Protein AF-A0A2N5SKM8-F1 (afdb_monomer_lite)

pLDDT: mean 75.05, std 25.18, range [24.67, 97.75]

Foldseek 3Di:
DDDDDDDPPQFLQDDDDPPVVVVPDDDDDDDDDDDDDDDDDDDDDDDDDDDDDDDDDDPPPVVVVVVPPPDPVVVVVVVVPDPDPPQRVLLLVLLLLLLCLVQFNRALAAQDQADPVRHGGCRYSLNVSVVVLVPDDPVCCVVHFDPPPPNDPVSVVVVSVSSNVSSVVSVVVLLVLLCQLPDDDPPDDNDDWFAALVVSLVSSCQRNPDPPDPDPPVVSCVRCPLSSSLLSLQLSLLSLLCVLDPDPVDPDDSRNVVSNVSNVSSPDDSLLSNLQSVQSNVLRNVQTHHDRNVPGDSVSSHRDDPVSSVCSSPVDPPPDD

Organism: NCBI:txid200324

Sequence (321 aa):
MRHLPSNVNTNLFLQGNTTMQAEFQPEGGASKEEESDHFPSSQGIAGQRHPTPANDAMPMVTNLMERLNIDENSTSLVNPLFAVPPAQQFMQTLRQKAREIIVFEDVEAYTRTQTVRGLQIRHTPLVLMTAYLESQTPTFKSENLPAGWPTNQLASQSVLGLLRLLLKHERGSLRNLLLTNVKEFHRRPIDGPVPALADLTHIVDRAMSLGNSLRGVTAMKATYTATVKVRLAYIRLEVIHHHLNPNPANTLSQWEIIDRRLESLRRQSLNYKQAFSRLVVAANRTLFGNLEFANMQPGAIVPPSESQIQQEMFPVIKTAI

Secondary structure (DSSP, 8-state):
-PPPP------TT-SS-GGGGGGGPPPP---------------------PPPP-----STTHHHHHH----S-GGGSSTTS----HHHHHHHHHHHHHHHHHHTS--S-SS-SB-TTSPBPSS-HHHHHHHHHHTS-HHHHHHHS-TTTTTSHHHHHHHHHHHHHHHHHHHHHHHHHHTTTTS-BTTB---SSPPPHHHHHHHHHHHHSSTT----HHHHHHHS-HHHHHHHHHHHHHHHHHHH---TT----HHHHHHHHHHHHHTS-HHHHHHHHHHHHHHHHHHSSSS-GGGS-GGG--PPPHHHHHHHHS-------

Structure (mmCIF, N/CA/C/O backbone):
data_AF-A0A2N5SKM8-F1
#
_entry.id   AF-A0A2N5SKM8-F1
#
loop_
_atom_site.group_PDB
_atom_site.id
_atom_site.type_symbol
_atom_site.label_atom_id
_atom_site.label_alt_id
_atom_site.label_comp_id
_atom_site.label_asym_id
_atom_site.label_entity_id
_atom_site.label_seq_id
_atom_site.pdbx_PDB_ins_code
_atom_site.Cartn_x
_atom_site.Cartn_y
_atom_site.Cartn_z
_atom_site.occupancy
_atom_site.B_iso_or_equiv
_atom_site.auth_seq_id
_atom_site.auth_comp_id
_atom_site.auth_asym_id
_atom_site.auth_atom_id
_atom_site.pdbx_PDB_model_num
ATOM 1 N N . MET A 1 1 ? 27.196 -32.860 -3.650 1.00 35.09 1 MET A N 1
ATOM 2 C CA . MET A 1 1 ? 26.629 -31.643 -3.030 1.00 35.09 1 MET A CA 1
ATOM 3 C C . MET A 1 1 ? 25.150 -31.591 -3.378 1.00 35.09 1 MET A C 1
ATOM 5 O O . MET A 1 1 ? 24.823 -31.474 -4.548 1.00 35.09 1 MET A O 1
ATOM 9 N N . ARG A 1 2 ? 24.265 -31.835 -2.402 1.00 25.45 2 ARG A N 1
ATOM 10 C CA . ARG A 1 2 ? 22.809 -31.882 -2.619 1.00 25.45 2 ARG A CA 1
ATOM 11 C C . ARG A 1 2 ? 22.252 -30.458 -2.648 1.00 25.45 2 ARG A C 1
ATOM 13 O O . ARG A 1 2 ? 22.517 -29.684 -1.735 1.00 25.45 2 ARG A O 1
ATOM 20 N N . HIS A 1 3 ? 21.497 -30.147 -3.696 1.00 29.22 3 HIS A N 1
ATOM 21 C CA . HIS A 1 3 ? 20.721 -28.920 -3.828 1.00 29.22 3 HIS A CA 1
ATOM 22 C C . HIS A 1 3 ? 19.643 -28.845 -2.736 1.00 29.22 3 HIS A C 1
ATOM 24 O O . HIS A 1 3 ? 18.867 -29.783 -2.567 1.00 29.22 3 HIS A O 1
ATOM 30 N N . LEU A 1 4 ? 19.586 -27.721 -2.020 1.00 25.33 4 LEU A N 1
ATOM 31 C CA . LEU A 1 4 ? 18.438 -27.326 -1.204 1.00 25.33 4 LEU A CA 1
ATOM 32 C C . LEU A 1 4 ? 17.542 -26.404 -2.046 1.00 25.33 4 LEU A C 1
ATOM 34 O O . LEU A 1 4 ? 18.024 -25.359 -2.487 1.00 25.33 4 LEU A O 1
ATOM 38 N N . PRO A 1 5 ? 16.256 -26.724 -2.254 1.00 31.62 5 PRO A N 1
ATOM 39 C CA . PRO A 1 5 ? 15.269 -25.747 -2.682 1.00 31.62 5 PRO A CA 1
ATOM 40 C C . PRO A 1 5 ? 14.665 -25.097 -1.430 1.00 31.62 5 PRO A C 1
ATOM 42 O O . PRO A 1 5 ? 14.115 -25.784 -0.576 1.00 31.62 5 PRO A O 1
ATOM 45 N N . SER A 1 6 ? 14.779 -23.777 -1.277 1.00 33.53 6 SER A N 1
ATOM 46 C CA . SER A 1 6 ? 14.107 -23.060 -0.184 1.00 33.53 6 SER A CA 1
ATOM 47 C C . SER A 1 6 ? 14.059 -21.557 -0.460 1.00 33.53 6 SER A C 1
ATOM 49 O O . SER A 1 6 ? 14.863 -20.790 0.060 1.00 33.53 6 SER A O 1
ATOM 51 N N . ASN A 1 7 ? 13.086 -21.128 -1.260 1.00 29.11 7 ASN A N 1
ATOM 52 C CA . ASN A 1 7 ? 12.549 -19.768 -1.190 1.00 29.11 7 ASN A CA 1
ATOM 53 C C . ASN A 1 7 ? 11.022 -19.873 -1.177 1.00 29.11 7 ASN A C 1
ATOM 55 O O . ASN A 1 7 ? 10.333 -19.503 -2.121 1.00 29.11 7 ASN A O 1
ATOM 59 N N . VAL A 1 8 ? 10.497 -20.445 -0.093 1.00 29.48 8 VAL A N 1
ATOM 60 C CA . VAL A 1 8 ? 9.100 -20.237 0.280 1.00 29.48 8 VAL A CA 1
ATOM 61 C C . VAL A 1 8 ? 9.066 -18.872 0.957 1.00 29.48 8 VAL A C 1
ATOM 63 O O . VAL A 1 8 ? 9.594 -18.709 2.054 1.00 29.48 8 VAL A O 1
ATOM 66 N N . ASN A 1 9 ? 8.527 -17.869 0.266 1.00 38.62 9 ASN A N 1
ATOM 67 C CA . ASN A 1 9 ? 8.262 -16.569 0.867 1.00 38.62 9 ASN A CA 1
ATOM 68 C C . ASN A 1 9 ? 7.076 -16.735 1.829 1.00 38.62 9 ASN A C 1
ATOM 70 O O . ASN A 1 9 ? 5.933 -16.925 1.409 1.00 38.62 9 ASN A O 1
ATOM 74 N N . THR A 1 10 ? 7.361 -16.779 3.126 1.00 44.56 10 THR A N 1
ATOM 75 C CA . THR A 1 10 ? 6.365 -17.078 4.157 1.00 44.56 10 THR A CA 1
ATOM 76 C C . THR A 1 10 ? 5.652 -15.785 4.573 1.00 44.56 10 THR A C 1
ATOM 78 O O . THR A 1 10 ? 6.188 -15.037 5.390 1.00 44.56 10 THR A O 1
ATOM 81 N N . ASN A 1 11 ? 4.451 -15.542 4.023 1.00 54.94 11 ASN A N 1
ATOM 82 C CA . ASN A 1 11 ? 3.611 -14.344 4.226 1.00 54.94 11 ASN A CA 1
ATOM 83 C C . ASN A 1 11 ? 3.708 -13.720 5.634 1.00 54.94 11 ASN A C 1
ATOM 85 O O . ASN A 1 11 ? 3.420 -14.387 6.631 1.00 54.94 11 ASN A O 1
ATOM 89 N N . LEU A 1 12 ? 4.009 -12.418 5.709 1.00 59.69 12 LEU A N 1
ATOM 90 C CA . LEU A 1 12 ? 4.198 -11.667 6.958 1.00 59.69 12 LEU A CA 1
ATOM 91 C C . LEU A 1 12 ? 3.013 -11.764 7.937 1.00 59.69 12 LEU A C 1
ATOM 93 O O . LEU A 1 12 ? 3.227 -11.767 9.149 1.00 59.69 12 LEU A O 1
ATOM 97 N N . PHE A 1 13 ? 1.780 -11.844 7.430 1.00 47.94 13 PHE A N 1
ATOM 98 C CA . PHE A 1 13 ? 0.563 -11.794 8.253 1.00 47.94 13 PHE A CA 1
ATOM 99 C C . PHE A 1 13 ? -0.110 -13.151 8.487 1.00 47.94 13 PHE A C 1
ATOM 101 O O . PHE A 1 13 ? -0.918 -13.266 9.402 1.00 47.94 13 PHE A O 1
ATOM 108 N N . LEU A 1 14 ? 0.217 -14.187 7.709 1.00 52.84 14 LEU A N 1
ATOM 109 C CA . LEU A 1 14 ? -0.448 -15.493 7.786 1.00 52.84 14 LEU A CA 1
ATOM 110 C C . LEU A 1 14 ? 0.557 -16.623 7.595 1.00 52.84 14 LEU A C 1
ATOM 112 O O . LEU A 1 14 ? 0.607 -17.270 6.550 1.00 52.84 14 LEU A O 1
ATOM 116 N N . GLN A 1 15 ? 1.348 -16.887 8.629 1.00 48.50 15 GLN A N 1
ATOM 117 C CA . GLN A 1 15 ? 2.047 -18.163 8.715 1.00 48.50 15 GLN A CA 1
ATOM 118 C C . GLN A 1 15 ? 1.130 -19.141 9.473 1.00 48.50 15 GLN A C 1
ATOM 120 O O . GLN A 1 15 ? 0.890 -18.979 10.666 1.00 48.50 15 GLN A O 1
ATOM 125 N N . GLY A 1 16 ? 0.562 -20.119 8.758 1.00 39.19 16 GLY A N 1
ATOM 126 C CA . GLY A 1 16 ? 0.040 -21.355 9.352 1.00 39.19 16 GLY A CA 1
ATOM 127 C C . GLY A 1 16 ? -1.395 -21.403 9.904 1.00 39.19 16 GLY A C 1
ATOM 128 O O . GLY A 1 16 ? -1.565 -22.026 10.944 1.00 39.19 16 GLY A O 1
ATOM 129 N N . ASN A 1 17 ? -2.434 -20.843 9.256 1.00 35.66 17 ASN A N 1
ATOM 130 C CA . ASN A 1 17 ? -3.799 -21.353 9.515 1.00 35.66 17 ASN A CA 1
ATOM 131 C C . ASN A 1 17 ? -4.871 -21.020 8.458 1.00 35.66 17 ASN A C 1
ATOM 133 O O . ASN A 1 17 ? -5.027 -19.875 8.036 1.00 35.66 17 ASN A O 1
ATOM 137 N N . THR A 1 18 ? -5.668 -22.039 8.123 1.00 34.62 18 THR A N 1
ATOM 138 C CA . THR A 1 18 ? -6.847 -22.046 7.228 1.00 34.62 18 THR A CA 1
ATOM 139 C C . THR A 1 18 ? -8.077 -21.355 7.853 1.00 34.62 18 THR A C 1
ATOM 141 O O . THR A 1 18 ? -9.058 -21.064 7.174 1.00 34.62 18 THR A O 1
ATOM 144 N N . THR A 1 19 ? -8.025 -21.028 9.146 1.00 37.16 19 THR A N 1
ATOM 145 C CA . THR A 1 19 ? -9.181 -20.619 9.964 1.00 37.16 19 THR A CA 1
ATOM 146 C C . THR A 1 19 ? -9.691 -19.195 9.701 1.00 37.16 19 THR A C 1
ATOM 148 O O . THR A 1 19 ? -10.868 -18.924 9.916 1.00 37.16 19 THR A O 1
ATOM 151 N N . MET A 1 20 ? -8.868 -18.281 9.166 1.00 38.62 20 MET A N 1
ATOM 152 C CA . MET A 1 20 ? -9.308 -16.897 8.888 1.00 38.62 20 MET A CA 1
ATOM 153 C C . MET A 1 20 ? -10.273 -16.764 7.698 1.00 38.62 20 MET A C 1
ATOM 155 O O . MET A 1 20 ? -10.782 -15.675 7.447 1.00 38.62 20 MET A O 1
ATOM 159 N N . GLN A 1 21 ? -10.544 -17.842 6.953 1.00 36.22 21 GLN A N 1
ATOM 160 C CA . GLN A 1 21 ? -11.552 -17.824 5.887 1.00 36.22 21 GLN A CA 1
ATOM 161 C C . GLN A 1 21 ? -12.995 -17.897 6.419 1.00 36.22 21 GLN A C 1
ATOM 163 O O . GLN A 1 21 ? -13.906 -17.453 5.723 1.00 36.22 21 GLN A O 1
ATOM 168 N N . ALA A 1 22 ? -13.212 -18.398 7.642 1.00 35.66 22 ALA A N 1
ATOM 169 C CA . ALA A 1 22 ? -14.553 -18.624 8.191 1.00 35.66 22 ALA A CA 1
ATOM 170 C C . ALA A 1 22 ? -15.236 -17.349 8.735 1.00 35.66 22 ALA A C 1
ATOM 172 O O . ALA A 1 22 ? -16.455 -17.245 8.691 1.00 35.66 22 ALA A O 1
ATOM 173 N N . GLU A 1 23 ? -14.482 -16.334 9.170 1.00 38.72 23 GLU A N 1
ATOM 174 C CA . GLU A 1 23 ? -15.027 -15.123 9.825 1.00 38.72 23 GLU A CA 1
ATOM 175 C C . GLU A 1 23 ? -15.521 -14.015 8.862 1.00 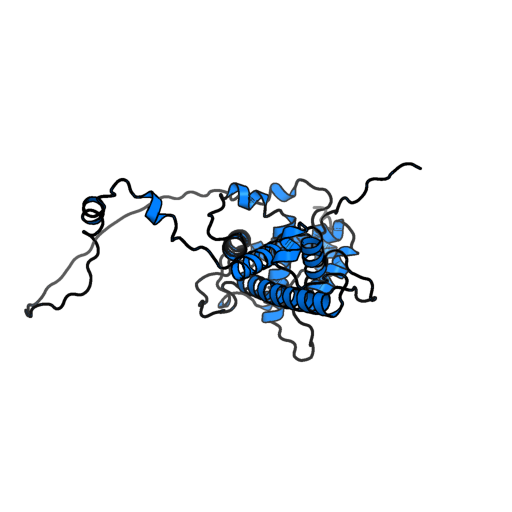38.72 23 GLU A C 1
ATOM 177 O O . GLU A 1 23 ? -15.748 -12.877 9.283 1.00 38.72 23 GLU A O 1
ATOM 182 N N . PHE A 1 24 ? -15.660 -14.305 7.562 1.00 38.72 24 PHE A N 1
ATOM 183 C CA . PHE A 1 24 ? -16.003 -13.314 6.523 1.00 38.72 24 PHE A CA 1
ATOM 184 C C . PHE A 1 24 ? -17.281 -13.631 5.720 1.00 38.72 24 PHE A C 1
ATOM 186 O O . PHE A 1 24 ? -17.453 -13.094 4.622 1.00 38.72 24 PHE A O 1
ATOM 193 N N . GLN A 1 25 ? -18.183 -14.475 6.228 1.00 30.25 25 GLN A N 1
ATOM 194 C CA . GLN A 1 25 ? -19.518 -14.638 5.632 1.00 30.25 25 GLN A CA 1
ATOM 195 C C . GLN A 1 25 ? -20.507 -13.608 6.214 1.00 30.25 25 GLN A C 1
ATOM 197 O O . GLN A 1 25 ? -20.496 -13.400 7.425 1.00 30.25 25 GLN A O 1
ATOM 202 N N . PRO A 1 26 ? -21.344 -12.944 5.393 1.00 33.41 26 PRO A N 1
ATOM 203 C CA . PRO A 1 26 ? -22.428 -12.111 5.898 1.00 33.41 26 PRO A CA 1
ATOM 204 C C . PRO A 1 26 ? -23.641 -12.990 6.233 1.00 33.41 26 PRO A C 1
ATOM 206 O O . PRO A 1 26 ? -24.091 -13.766 5.389 1.00 33.41 26 PRO A O 1
ATOM 209 N N . GLU A 1 27 ? -24.174 -12.864 7.448 1.00 31.23 27 GLU A N 1
ATOM 210 C CA . GLU A 1 27 ? -25.492 -13.409 7.781 1.00 31.23 27 GLU A CA 1
ATOM 211 C C . GLU A 1 27 ? -26.577 -12.601 7.059 1.00 31.23 27 GLU A C 1
ATOM 213 O O . GLU A 1 27 ? -26.625 -11.373 7.143 1.00 31.23 27 GLU A O 1
ATOM 218 N N . GLY A 1 28 ? -27.418 -13.301 6.296 1.00 28.97 28 GLY A N 1
ATOM 219 C CA . GLY A 1 28 ? -28.544 -12.723 5.577 1.00 28.97 28 GLY A CA 1
ATOM 220 C C . GLY A 1 28 ? -29.734 -12.502 6.506 1.00 28.97 28 GLY A C 1
ATOM 221 O O . GLY A 1 28 ? -30.288 -13.459 7.040 1.00 28.97 28 GLY A O 1
ATOM 222 N N . GLY A 1 29 ? -30.151 -11.245 6.649 1.00 27.27 29 GLY A N 1
ATOM 223 C CA . GLY A 1 29 ? -31.435 -10.861 7.230 1.00 27.27 29 GLY A CA 1
ATOM 224 C C . GLY A 1 29 ? -32.343 -10.299 6.142 1.00 27.27 29 GLY A C 1
ATOM 225 O O . GLY A 1 29 ? -32.020 -9.283 5.532 1.00 27.27 29 GLY A O 1
ATOM 226 N N . ALA A 1 30 ? -33.454 -10.985 5.883 1.00 30.75 30 ALA A N 1
ATOM 227 C CA . ALA A 1 30 ? -34.511 -10.560 4.976 1.00 30.75 30 ALA A CA 1
ATOM 228 C C . ALA A 1 30 ? -35.630 -9.835 5.743 1.00 30.75 30 ALA A C 1
ATOM 230 O O . ALA A 1 30 ? -36.132 -10.361 6.735 1.00 30.75 30 ALA A O 1
ATOM 231 N N . SER A 1 31 ? -36.080 -8.696 5.220 1.00 28.72 31 SER A N 1
ATOM 232 C CA . SER A 1 31 ? -37.382 -8.072 5.512 1.00 28.72 31 SER A CA 1
ATOM 233 C C . SER A 1 31 ? -37.680 -7.106 4.358 1.00 28.72 31 SER A C 1
ATOM 235 O O . SER A 1 31 ? -36.907 -6.188 4.112 1.00 28.72 31 SER A O 1
ATOM 237 N N . LYS A 1 32 ? -38.534 -7.505 3.409 1.00 28.52 32 LYS A N 1
ATOM 238 C CA . LYS A 1 32 ? -40.002 -7.344 3.349 1.00 28.52 32 LYS A CA 1
ATOM 239 C C . LYS A 1 32 ? -40.451 -5.897 3.109 1.00 28.52 32 LYS A C 1
ATOM 241 O O . LYS A 1 32 ? -40.205 -5.011 3.916 1.00 28.52 32 LYS A O 1
ATOM 246 N N . GLU A 1 33 ? -41.088 -5.762 1.950 1.00 31.69 33 GLU A N 1
ATOM 247 C CA . GLU A 1 33 ? -41.802 -4.633 1.359 1.00 31.69 33 GLU A CA 1
ATOM 248 C C . GLU A 1 33 ? -42.889 -4.071 2.281 1.00 31.69 33 GLU A C 1
ATOM 250 O O . GLU A 1 33 ? -43.505 -4.836 3.020 1.00 31.69 33 GLU A O 1
ATOM 255 N N . GLU A 1 34 ? -43.186 -2.775 2.147 1.00 27.12 34 GLU A N 1
ATOM 256 C CA . GLU A 1 34 ? -44.570 -2.294 2.177 1.00 27.12 34 GLU A CA 1
ATOM 257 C C . GLU A 1 34 ? -44.713 -0.950 1.437 1.00 27.12 34 GLU A C 1
ATOM 259 O O . GLU A 1 34 ? -43.927 -0.015 1.592 1.00 27.12 34 GLU A O 1
ATOM 264 N N . GLU A 1 35 ? -45.729 -0.932 0.584 1.00 27.80 35 GLU A N 1
ATOM 265 C CA . GLU A 1 35 ? -46.211 0.094 -0.335 1.00 27.80 35 GLU A CA 1
ATOM 266 C C . GLU A 1 35 ? -47.437 0.777 0.301 1.00 27.80 35 GLU A C 1
ATOM 268 O O . GLU A 1 35 ? -48.251 0.094 0.919 1.00 27.80 35 GLU A O 1
ATOM 273 N N . SER A 1 36 ? -47.612 2.098 0.158 1.00 26.25 36 SER A N 1
ATOM 274 C CA . SER A 1 36 ? -48.955 2.698 0.013 1.00 26.25 36 SER A CA 1
ATOM 275 C C . SER A 1 36 ? -48.930 4.181 -0.377 1.00 26.25 36 SER A C 1
ATOM 277 O O . SER A 1 36 ? -48.200 5.005 0.174 1.00 26.25 36 SER A O 1
ATOM 279 N N . ASP A 1 37 ? -49.788 4.469 -1.354 1.00 25.38 37 ASP A N 1
ATOM 280 C CA . ASP A 1 37 ? -50.224 5.758 -1.881 1.00 25.38 37 ASP A CA 1
ATOM 281 C C . ASP A 1 37 ? -50.981 6.630 -0.860 1.00 25.38 37 ASP A C 1
ATOM 283 O O . ASP A 1 37 ? -51.638 6.112 0.040 1.00 25.38 37 ASP A O 1
ATOM 287 N N . HIS A 1 38 ? -51.001 7.956 -1.072 1.00 26.23 38 HIS A N 1
ATOM 288 C CA . HIS A 1 38 ? -52.188 8.715 -1.534 1.00 26.23 38 HIS A CA 1
ATOM 289 C C . HIS A 1 38 ? -52.057 10.230 -1.244 1.00 26.23 38 HIS A C 1
ATOM 291 O O . HIS A 1 38 ? -51.836 10.659 -0.113 1.00 26.23 38 HIS A O 1
ATOM 297 N N . PHE A 1 39 ? -52.243 11.047 -2.286 1.00 26.47 39 PHE A N 1
ATOM 298 C CA . PHE A 1 39 ? -52.474 12.503 -2.229 1.00 26.47 39 PHE A CA 1
ATOM 299 C C . PHE A 1 39 ? -53.950 12.814 -1.906 1.00 26.47 39 PHE A C 1
ATOM 301 O O . PHE A 1 39 ? -54.809 11.960 -2.108 1.00 26.47 39 PHE A O 1
ATOM 308 N N . PRO A 1 40 ? -54.294 14.065 -1.534 1.00 32.06 40 PRO A N 1
ATOM 309 C CA . PRO A 1 40 ? -55.122 14.820 -2.482 1.00 32.06 40 PRO A CA 1
ATOM 310 C C . PRO A 1 40 ? -54.813 16.326 -2.601 1.00 32.06 40 PRO A C 1
ATOM 312 O O . PRO A 1 40 ? -54.102 16.941 -1.812 1.00 32.06 40 PRO A O 1
ATOM 315 N N . SER A 1 41 ? -55.377 16.872 -3.679 1.00 27.66 41 SER A N 1
ATOM 316 C CA . SER A 1 41 ? -55.180 18.171 -4.331 1.00 27.66 41 SER A CA 1
ATOM 317 C C . SER A 1 41 ? -55.917 19.371 -3.713 1.00 27.66 41 SER A C 1
ATOM 319 O O . SER A 1 41 ? -56.917 19.201 -3.022 1.00 27.66 41 SER A O 1
ATOM 321 N N . SER A 1 42 ? -55.539 20.590 -4.141 1.00 28.34 42 SER A N 1
ATOM 322 C CA . SER A 1 42 ? -56.478 21.664 -4.542 1.00 28.34 42 SER A CA 1
ATOM 323 C C . SER A 1 42 ? -55.808 22.763 -5.399 1.00 28.34 42 SER A C 1
ATOM 325 O O . SER A 1 42 ? -54.851 23.386 -4.960 1.00 28.34 42 SER A O 1
ATOM 327 N N . GLN A 1 43 ? -56.311 22.909 -6.642 1.00 27.53 43 GLN A N 1
ATOM 328 C CA . GLN A 1 43 ? -56.778 24.109 -7.398 1.00 27.53 43 GLN A CA 1
ATOM 329 C C . GLN A 1 43 ? -56.187 25.503 -7.068 1.00 27.53 43 GLN A C 1
ATOM 331 O O . GLN A 1 43 ? -56.043 25.830 -5.903 1.00 27.53 43 GLN A O 1
ATOM 336 N N . GLY A 1 44 ? -55.925 26.473 -7.960 1.00 24.67 44 GLY A N 1
ATOM 337 C CA . GLY A 1 44 ? -56.064 26.788 -9.403 1.00 24.67 44 GLY A CA 1
ATOM 338 C C . GLY A 1 44 ? -55.221 28.083 -9.635 1.00 24.67 44 GLY A C 1
ATOM 339 O O . GLY A 1 44 ? -54.753 28.662 -8.663 1.00 24.67 44 GLY A O 1
ATOM 340 N N . ILE A 1 45 ? -54.870 28.612 -10.813 1.00 29.45 45 ILE A N 1
ATOM 341 C CA . ILE A 1 45 ? -55.658 29.199 -11.912 1.00 29.45 45 ILE A CA 1
ATOM 342 C C . ILE A 1 45 ? -54.668 29.550 -13.054 1.00 29.45 45 ILE A C 1
ATOM 344 O O . ILE A 1 45 ? -53.486 29.799 -12.830 1.00 29.45 45 ILE A O 1
ATOM 348 N N . ALA A 1 46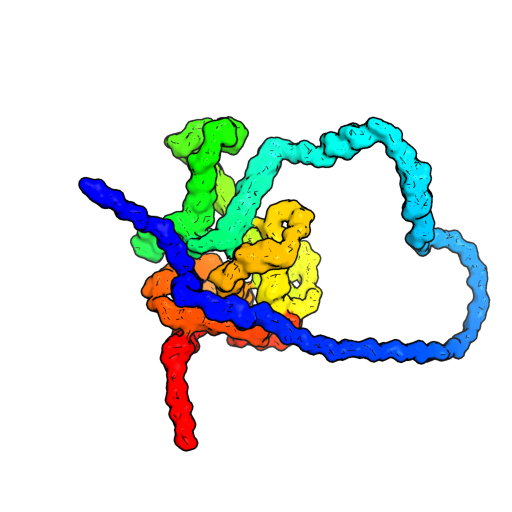 ? -55.205 29.562 -14.275 1.00 27.36 46 ALA A N 1
ATOM 349 C CA . ALA A 1 46 ? -54.597 29.712 -15.594 1.00 27.36 46 ALA A CA 1
ATOM 350 C C . ALA A 1 46 ? -53.756 30.976 -15.893 1.00 27.36 46 ALA A C 1
ATOM 352 O O . ALA A 1 46 ? -54.051 32.080 -15.444 1.00 27.36 46 ALA A O 1
ATOM 353 N N . GLY A 1 47 ? -52.802 30.800 -16.819 1.00 29.05 47 GLY A N 1
ATOM 354 C CA . GLY A 1 47 ? -52.123 31.857 -17.575 1.00 29.05 47 GLY A CA 1
ATOM 355 C C . GLY A 1 47 ? -51.181 31.271 -18.637 1.00 29.05 47 GLY A C 1
ATOM 356 O O . GLY A 1 47 ? -50.045 30.926 -18.334 1.00 29.05 47 GLY A O 1
ATOM 357 N N . GLN A 1 48 ? -51.658 31.125 -19.879 1.00 28.59 48 GLN A N 1
ATOM 358 C CA . GLN A 1 48 ? -50.901 30.606 -21.029 1.00 28.59 48 GLN A CA 1
ATOM 359 C C . GLN A 1 48 ? -49.779 31.555 -21.494 1.00 28.59 48 GLN A C 1
ATOM 361 O O . GLN A 1 48 ? -50.056 32.718 -21.783 1.00 28.59 48 GLN A O 1
ATOM 366 N N . ARG A 1 49 ? -48.567 31.017 -21.721 1.00 28.06 49 ARG A N 1
ATOM 367 C CA . ARG A 1 49 ? -47.621 31.428 -22.784 1.00 28.06 49 ARG A CA 1
ATOM 368 C C . ARG A 1 49 ? -46.808 30.212 -23.265 1.00 28.06 49 ARG A C 1
ATOM 370 O O . ARG A 1 49 ? -46.454 29.352 -22.468 1.00 28.06 49 ARG A O 1
ATOM 377 N N . HIS A 1 50 ? -46.579 30.148 -24.578 1.00 31.78 50 HIS A N 1
ATOM 378 C CA . HIS A 1 50 ? -45.937 29.052 -25.320 1.00 31.78 50 HIS A CA 1
ATOM 379 C C . HIS A 1 50 ? -44.463 28.773 -24.937 1.00 31.78 50 HIS A C 1
ATOM 381 O O . HIS A 1 50 ? -43.806 29.662 -24.394 1.00 31.78 50 HIS A O 1
ATOM 387 N N . PRO A 1 51 ? -43.941 27.560 -25.237 1.00 32.22 51 PRO A N 1
ATOM 388 C CA . PRO A 1 51 ? -42.781 26.978 -24.564 1.00 32.22 51 PRO A CA 1
ATOM 389 C C . PRO A 1 51 ? -41.462 27.086 -25.347 1.00 32.22 51 PRO A C 1
ATOM 391 O O . PRO A 1 51 ? -41.428 26.996 -26.574 1.00 32.22 51 PRO A O 1
ATOM 394 N N . THR A 1 52 ? -40.362 27.169 -24.600 1.00 30.66 52 THR A N 1
ATOM 395 C CA . THR A 1 52 ? -38.986 26.895 -25.050 1.00 30.66 52 THR A CA 1
ATOM 396 C C . THR A 1 52 ? -38.599 25.509 -24.512 1.00 30.66 52 THR A C 1
ATOM 398 O O . THR A 1 52 ? -38.896 25.234 -23.348 1.00 30.66 52 THR A O 1
ATOM 401 N N . PRO A 1 53 ? -37.986 24.609 -25.302 1.00 35.88 53 PRO A N 1
ATOM 402 C CA . PRO A 1 53 ? -37.891 23.203 -24.932 1.00 35.88 53 PRO A CA 1
ATOM 403 C C . PRO A 1 53 ? -36.695 22.954 -24.011 1.00 35.88 53 PRO A C 1
ATOM 405 O O . PRO A 1 53 ? -35.553 23.253 -24.358 1.00 35.88 53 PRO A O 1
ATOM 408 N N . ALA A 1 54 ? -36.959 22.355 -22.855 1.00 31.95 54 ALA A N 1
ATOM 409 C CA . ALA A 1 54 ? -35.952 21.727 -22.017 1.00 31.95 54 ALA A CA 1
ATOM 410 C C . ALA A 1 54 ? -36.435 20.315 -21.673 1.00 31.95 54 ALA A C 1
ATOM 412 O O . ALA A 1 54 ? -37.479 20.173 -21.051 1.00 31.95 54 ALA A O 1
ATOM 413 N N . ASN A 1 55 ? -35.635 19.329 -22.094 1.00 37.53 55 ASN A N 1
ATOM 414 C CA . ASN A 1 55 ? -35.643 17.913 -21.721 1.00 37.53 55 ASN A CA 1
ATOM 415 C C . ASN A 1 55 ? -36.959 17.138 -21.835 1.00 37.53 55 ASN A C 1
ATOM 417 O O . ASN A 1 55 ? -37.816 17.263 -20.979 1.00 37.53 55 ASN A O 1
ATOM 421 N N . ASP A 1 56 ? -36.988 16.179 -22.764 1.00 34.47 56 ASP A N 1
ATOM 422 C CA . ASP A 1 56 ? -37.496 14.846 -22.443 1.00 34.47 56 ASP A CA 1
ATOM 423 C C . ASP A 1 56 ? -36.701 13.783 -23.207 1.00 34.47 56 ASP A C 1
ATOM 425 O O . ASP A 1 56 ? -36.546 13.808 -24.431 1.00 34.47 56 ASP A O 1
ATOM 429 N N . ALA A 1 57 ? -36.121 12.874 -22.432 1.00 42.84 57 ALA A N 1
ATOM 430 C CA . ALA A 1 57 ? -35.423 11.702 -22.908 1.00 42.84 57 ALA A CA 1
ATOM 431 C C . ALA A 1 57 ? -36.441 10.653 -23.385 1.00 42.84 57 ALA A C 1
ATOM 433 O O . ALA A 1 57 ? -37.450 10.426 -22.729 1.00 42.84 57 ALA A O 1
ATOM 434 N N . MET A 1 58 ? -36.083 9.952 -24.468 1.00 39.12 58 MET A N 1
ATOM 435 C CA . MET A 1 58 ? -36.700 8.724 -25.004 1.00 39.12 58 MET A CA 1
ATOM 436 C C . MET A 1 58 ? -37.883 8.916 -25.969 1.00 39.12 58 MET A C 1
ATOM 438 O O . MET A 1 58 ? -39.046 8.765 -25.616 1.00 39.12 58 MET A O 1
ATOM 442 N N . PRO A 1 59 ? -37.549 9.088 -27.261 1.00 43.75 59 PRO A N 1
ATOM 443 C CA . PRO A 1 59 ? -37.758 7.975 -28.202 1.00 43.75 59 PRO A CA 1
ATOM 444 C C . PRO A 1 59 ? -36.449 7.521 -28.888 1.00 43.75 59 PRO A C 1
ATOM 446 O O . PRO A 1 59 ? -36.444 6.990 -29.997 1.00 43.75 59 PRO A O 1
ATOM 449 N N . MET A 1 60 ? -35.305 7.742 -28.232 1.00 41.41 60 MET A N 1
ATOM 450 C CA . MET A 1 60 ? -33.969 7.635 -28.836 1.00 41.41 60 MET A CA 1
ATOM 451 C C . MET A 1 60 ? -33.428 6.202 -28.991 1.00 41.41 60 MET A C 1
ATOM 453 O O . MET A 1 60 ? -32.403 6.023 -29.637 1.00 41.41 60 MET A O 1
ATOM 457 N N . VAL A 1 61 ? -34.089 5.170 -28.453 1.00 44.53 61 VAL A N 1
ATOM 458 C CA . VAL A 1 61 ? -33.625 3.776 -28.626 1.00 44.53 61 VAL A CA 1
ATOM 459 C C . VAL A 1 61 ? -34.281 3.104 -29.831 1.00 44.53 61 VAL A C 1
ATOM 461 O O . VAL A 1 61 ? -33.605 2.407 -30.585 1.00 44.53 61 VAL A O 1
ATOM 464 N N . THR A 1 62 ? -35.556 3.382 -30.102 1.00 42.56 62 THR A N 1
ATOM 465 C CA . THR A 1 62 ? -36.254 2.834 -31.275 1.00 42.56 62 THR A CA 1
ATOM 466 C C . THR A 1 62 ? -35.779 3.470 -32.582 1.00 42.56 62 THR A C 1
ATOM 468 O O . THR A 1 62 ? -35.673 2.777 -33.585 1.00 42.56 62 THR A O 1
ATOM 471 N N . ASN A 1 63 ? -35.365 4.743 -32.564 1.00 47.28 63 ASN A N 1
ATOM 472 C CA . ASN A 1 63 ? -34.764 5.400 -33.734 1.00 47.28 63 ASN A CA 1
ATOM 473 C C . ASN A 1 63 ? -33.285 5.002 -33.968 1.00 47.28 63 ASN A C 1
ATOM 475 O O . ASN A 1 63 ? -32.733 5.280 -35.028 1.00 47.28 63 ASN A O 1
ATOM 479 N N . LEU A 1 64 ? -32.622 4.350 -33.000 1.00 35.66 64 LEU A N 1
ATOM 480 C CA . LEU A 1 64 ? -31.207 3.974 -33.120 1.00 35.66 64 LEU A CA 1
ATOM 481 C C . LEU A 1 64 ? -31.012 2.637 -33.845 1.00 35.66 64 LEU A C 1
ATOM 483 O O . LEU A 1 64 ? -30.082 2.519 -34.631 1.00 35.66 64 LEU A O 1
ATOM 487 N N . MET A 1 65 ? -31.902 1.660 -33.651 1.00 38.38 65 MET A N 1
ATOM 488 C CA . MET A 1 65 ? -31.840 0.380 -34.378 1.00 38.38 65 MET A CA 1
ATOM 489 C C . MET A 1 65 ? -32.113 0.559 -35.879 1.00 38.38 65 MET A C 1
ATOM 491 O O . MET A 1 65 ? -31.447 -0.056 -36.702 1.00 38.38 65 MET A O 1
ATOM 495 N N . GLU A 1 66 ? -33.036 1.451 -36.244 1.00 43.22 66 GLU A N 1
ATOM 496 C CA . GLU A 1 66 ? -33.407 1.700 -37.645 1.00 43.22 66 GLU A CA 1
ATOM 497 C C . GLU A 1 66 ? -32.380 2.585 -38.386 1.00 43.22 66 GLU A C 1
ATOM 499 O O . GLU A 1 66 ? -32.279 2.547 -39.609 1.00 43.22 66 GLU A O 1
ATOM 504 N N . ARG A 1 67 ? -31.548 3.340 -37.648 1.00 40.78 67 ARG A N 1
ATOM 505 C CA . ARG A 1 67 ? -30.409 4.113 -38.189 1.00 40.78 67 ARG A CA 1
ATOM 506 C C . ARG A 1 67 ? -29.094 3.334 -38.229 1.00 40.78 67 ARG A C 1
ATOM 508 O O . ARG A 1 67 ? -28.123 3.823 -38.802 1.00 40.78 67 ARG A O 1
ATOM 515 N N . LEU A 1 68 ? -29.056 2.140 -37.646 1.00 40.22 68 LEU A N 1
ATOM 516 C CA . LEU A 1 68 ? -27.919 1.228 -37.683 1.00 40.22 68 LEU A CA 1
ATOM 517 C C . LEU A 1 68 ? -28.137 0.181 -38.779 1.00 40.22 68 LEU A C 1
ATOM 519 O O . LEU A 1 68 ? -28.126 -1.019 -38.513 1.00 40.22 68 LEU A O 1
ATOM 523 N N . ASN A 1 69 ? -28.288 0.644 -40.026 1.00 44.69 69 ASN A N 1
ATOM 524 C CA . ASN A 1 69 ? -28.028 -0.193 -41.195 1.00 44.69 69 ASN A CA 1
ATOM 525 C C . ASN A 1 69 ? -26.527 -0.517 -41.196 1.00 44.69 69 ASN A C 1
ATOM 527 O O . ASN A 1 69 ? -25.719 0.163 -41.831 1.00 44.69 69 ASN A O 1
ATOM 531 N N . ILE A 1 70 ? -26.144 -1.474 -40.354 1.00 42.75 70 ILE A N 1
ATOM 532 C CA . ILE A 1 70 ? -24.786 -1.977 -40.247 1.00 42.75 70 ILE A CA 1
ATOM 533 C C . ILE A 1 70 ? -24.584 -2.837 -41.489 1.00 42.75 70 ILE A C 1
ATOM 535 O O . ILE A 1 70 ? -24.836 -4.037 -41.493 1.00 42.75 70 ILE A O 1
ATOM 539 N N . ASP A 1 71 ? -24.174 -2.160 -42.558 1.00 40.56 71 ASP A N 1
ATOM 540 C CA . ASP A 1 71 ? -23.598 -2.776 -43.741 1.00 40.56 71 ASP A CA 1
ATOM 541 C C . ASP A 1 71 ? -22.433 -3.685 -43.314 1.00 40.56 71 ASP A C 1
ATOM 543 O O . ASP A 1 71 ? -21.719 -3.393 -42.342 1.00 40.56 71 ASP A O 1
ATOM 547 N N . GLU A 1 72 ? -22.210 -4.766 -44.064 1.00 45.53 72 GLU A N 1
ATOM 548 C CA . GLU A 1 72 ? -21.209 -5.827 -43.833 1.00 45.53 72 GLU A CA 1
ATOM 549 C C . GLU A 1 72 ? -19.734 -5.356 -43.809 1.00 45.53 72 GLU A C 1
ATOM 551 O O . GLU A 1 72 ? -18.806 -6.160 -43.845 1.00 45.53 72 GLU A O 1
ATOM 556 N N . ASN A 1 73 ? -19.471 -4.055 -43.678 1.00 42.59 73 ASN A N 1
ATOM 557 C CA . ASN A 1 73 ? -18.143 -3.489 -43.453 1.00 42.59 73 ASN A CA 1
ATOM 558 C C . ASN A 1 73 ? -17.878 -3.119 -41.976 1.00 42.59 73 ASN A C 1
ATOM 560 O O . ASN A 1 73 ? -17.046 -2.257 -41.661 1.00 42.59 73 ASN A O 1
ATOM 564 N N . SER A 1 74 ? -18.578 -3.774 -41.041 1.00 38.97 74 SER A N 1
ATOM 565 C CA . SER A 1 74 ? -18.448 -3.579 -39.584 1.00 38.97 74 SER A CA 1
ATOM 566 C C . SER A 1 74 ? -17.053 -3.918 -39.036 1.00 38.97 74 SER A C 1
ATOM 568 O O . SER A 1 74 ? -16.725 -3.573 -37.903 1.00 38.97 74 SER A O 1
ATOM 570 N N . THR A 1 75 ? -16.190 -4.531 -39.845 1.00 41.25 75 THR A N 1
ATOM 571 C CA . THR A 1 75 ? -14.765 -4.747 -39.561 1.00 41.25 75 THR A CA 1
ATOM 572 C C . THR A 1 75 ? -13.957 -3.444 -39.504 1.00 41.25 75 THR A C 1
ATOM 574 O O . THR A 1 75 ? -12.891 -3.416 -38.889 1.00 41.25 75 THR A O 1
ATOM 577 N N . SER A 1 76 ? -14.465 -2.338 -40.060 1.00 41.53 76 SER A N 1
ATOM 578 C CA . SER A 1 76 ? -13.785 -1.033 -40.037 1.00 41.53 76 SER A CA 1
ATOM 579 C C . SER A 1 76 ? -14.052 -0.187 -38.781 1.00 41.53 76 SER A C 1
ATOM 581 O O . SER A 1 76 ? -13.260 0.705 -38.479 1.00 41.53 76 SER A O 1
ATOM 583 N N . LEU A 1 77 ? -15.096 -0.488 -37.995 1.00 40.16 77 LEU A N 1
ATOM 584 C CA . LEU A 1 77 ? -15.419 0.244 -36.756 1.00 40.16 77 LEU A CA 1
ATOM 585 C C . LEU A 1 77 ? -14.656 -0.259 -35.521 1.00 40.16 77 LEU A C 1
ATOM 587 O O . LEU A 1 77 ? -14.690 0.383 -34.473 1.00 40.16 77 LEU A O 1
ATOM 591 N N . VAL A 1 78 ? -13.937 -1.379 -35.637 1.00 41.84 78 VAL A N 1
ATOM 592 C CA . VAL A 1 78 ? -13.159 -1.961 -34.529 1.00 41.84 78 VAL A CA 1
ATOM 593 C C . VAL A 1 78 ? -11.724 -1.414 -34.491 1.00 41.84 78 VAL A C 1
ATOM 595 O O . VAL A 1 78 ? -11.129 -1.292 -33.423 1.00 41.84 78 VAL A O 1
ATOM 598 N N . ASN A 1 79 ? -11.179 -0.999 -35.638 1.00 43.59 79 ASN A N 1
ATOM 599 C CA . ASN A 1 79 ? -9.798 -0.518 -35.761 1.00 43.59 79 ASN A CA 1
ATOM 600 C C . ASN A 1 79 ? -9.494 0.910 -35.241 1.00 43.59 79 ASN A C 1
ATOM 602 O O . ASN A 1 79 ? -8.327 1.160 -34.938 1.00 43.59 79 ASN A O 1
ATOM 606 N N . PRO A 1 80 ? -10.449 1.848 -35.057 1.00 42.94 80 PRO A N 1
ATOM 607 C CA . PRO A 1 80 ? -10.166 3.141 -34.433 1.00 42.94 80 PRO A CA 1
ATOM 608 C C . PRO A 1 80 ? -10.393 3.163 -32.914 1.00 42.94 80 PRO A C 1
ATOM 610 O O . PRO A 1 80 ? -10.269 4.224 -32.302 1.00 42.94 80 PRO A O 1
ATOM 613 N N . LEU A 1 81 ? -10.689 2.029 -32.267 1.00 39.31 81 LEU A N 1
ATOM 614 C CA . LEU A 1 81 ? -10.790 1.939 -30.805 1.00 39.31 81 LEU A CA 1
ATOM 615 C C . LEU A 1 81 ? -9.384 1.865 -30.172 1.00 39.31 81 LEU A C 1
ATOM 617 O O . LEU A 1 81 ? -8.989 0.882 -29.559 1.00 39.31 81 LEU A O 1
ATOM 621 N N . PHE A 1 82 ? -8.646 2.965 -30.340 1.00 45.19 82 PHE A N 1
ATOM 622 C CA . PHE A 1 82 ? -7.426 3.379 -29.643 1.00 45.19 82 PHE A CA 1
ATOM 623 C C . PHE A 1 82 ? -6.209 2.446 -29.742 1.00 45.19 82 PHE A C 1
ATOM 625 O O . PHE A 1 82 ? -5.853 1.744 -28.795 1.00 45.19 82 PHE A O 1
ATOM 632 N N . ALA A 1 83 ? -5.434 2.589 -30.820 1.00 55.06 83 ALA A N 1
ATOM 633 C CA . ALA A 1 83 ? -4.004 2.303 -30.747 1.00 55.06 83 ALA A CA 1
ATOM 634 C C . ALA A 1 83 ? -3.348 3.317 -29.787 1.00 55.06 83 ALA A C 1
ATOM 636 O O . ALA A 1 83 ? -2.998 4.433 -30.169 1.00 55.06 83 ALA A O 1
ATOM 637 N N . VAL A 1 84 ? -3.228 2.959 -28.506 1.00 56.75 84 VAL A N 1
ATOM 638 C CA . VAL A 1 84 ? -2.466 3.741 -27.523 1.00 56.75 84 VAL A CA 1
ATOM 639 C C . VAL A 1 84 ? -1.009 3.813 -28.014 1.00 56.75 84 VAL A C 1
ATOM 641 O O . VAL A 1 84 ? -0.452 2.762 -28.323 1.00 56.75 84 VAL A O 1
ATOM 644 N N . PRO A 1 85 ? -0.362 4.991 -28.102 1.00 67.50 85 PRO A N 1
ATOM 645 C CA . PRO A 1 85 ? 1.041 5.095 -28.499 1.00 67.50 85 PRO A CA 1
ATOM 646 C C . PRO A 1 85 ? 1.947 4.152 -27.682 1.00 67.50 85 PRO A C 1
ATOM 648 O O . PRO A 1 85 ? 1.745 4.053 -26.469 1.00 67.50 85 PRO A O 1
ATOM 651 N N . PRO A 1 86 ? 2.981 3.518 -28.270 1.00 72.00 86 PRO A N 1
ATOM 652 C CA . PRO A 1 86 ? 3.829 2.542 -27.569 1.00 72.00 86 PRO A CA 1
ATOM 653 C C . PRO A 1 86 ? 4.397 3.045 -26.232 1.00 72.00 86 PRO A C 1
ATOM 655 O O . PRO A 1 86 ? 4.340 2.349 -25.221 1.00 72.00 86 PRO A O 1
ATOM 658 N N . ALA A 1 87 ? 4.830 4.309 -26.168 1.00 70.88 87 ALA A N 1
ATOM 659 C CA . ALA A 1 87 ? 5.305 4.922 -24.924 1.00 70.88 87 ALA A CA 1
ATOM 660 C C . ALA A 1 87 ? 4.212 5.021 -23.840 1.00 70.88 87 ALA A C 1
ATOM 662 O O . ALA A 1 87 ? 4.480 4.853 -22.649 1.00 70.88 87 ALA A O 1
ATOM 663 N N . GLN A 1 88 ? 2.961 5.273 -24.235 1.00 73.56 88 GLN A N 1
ATOM 664 C CA . GLN A 1 88 ? 1.828 5.277 -23.313 1.00 73.56 88 GLN A CA 1
ATOM 665 C C . GLN A 1 88 ? 1.470 3.852 -22.863 1.00 73.56 88 GLN A C 1
ATOM 667 O O . GLN A 1 88 ? 1.173 3.665 -21.683 1.00 73.56 88 GLN A O 1
ATOM 672 N N . GLN A 1 89 ? 1.578 2.849 -23.741 1.00 79.94 89 GLN A N 1
ATOM 673 C CA . GLN A 1 89 ? 1.391 1.434 -23.387 1.00 79.94 89 GLN A CA 1
ATOM 674 C C . GLN A 1 89 ? 2.448 0.955 -22.382 1.00 79.94 89 GLN A C 1
ATOM 676 O O . GLN A 1 89 ? 2.117 0.307 -21.386 1.00 79.94 89 GLN A O 1
ATOM 681 N N . PHE A 1 90 ? 3.710 1.338 -22.587 1.00 84.00 90 PHE A N 1
ATOM 682 C CA . PHE A 1 90 ? 4.802 1.060 -21.656 1.00 84.00 90 PHE A CA 1
ATOM 683 C C . PHE A 1 90 ? 4.526 1.657 -20.274 1.00 84.00 90 PHE A C 1
ATOM 685 O O . PHE A 1 90 ? 4.561 0.958 -19.260 1.00 84.00 90 PHE A O 1
ATOM 692 N N . MET A 1 91 ? 4.169 2.943 -20.224 1.00 86.38 91 MET A N 1
ATOM 693 C CA . MET A 1 91 ? 3.860 3.625 -18.968 1.00 86.38 91 MET A CA 1
ATOM 694 C C . MET A 1 91 ? 2.638 3.037 -18.258 1.00 86.38 91 MET A C 1
ATOM 696 O O . MET A 1 91 ? 2.633 2.940 -17.030 1.00 86.38 91 MET A O 1
ATOM 700 N N . GLN A 1 92 ? 1.610 2.626 -19.004 1.00 86.50 92 GLN A N 1
ATOM 701 C CA . GLN A 1 92 ? 0.453 1.922 -18.449 1.00 86.50 92 GLN A CA 1
ATOM 702 C C . GLN A 1 92 ? 0.849 0.558 -17.879 1.00 86.50 92 GLN A C 1
ATOM 704 O O . GLN A 1 92 ? 0.456 0.241 -16.759 1.00 86.50 92 GLN A O 1
ATOM 709 N N . THR A 1 93 ? 1.691 -0.197 -18.586 1.00 88.44 93 THR A N 1
ATOM 710 C CA . THR A 1 93 ? 2.228 -1.484 -18.119 1.00 88.44 93 THR A CA 1
ATOM 711 C C . THR A 1 93 ? 3.004 -1.320 -16.813 1.00 88.44 93 THR A C 1
ATOM 713 O O . THR A 1 93 ? 2.735 -2.020 -15.836 1.00 88.44 93 THR A O 1
ATOM 716 N N . LEU A 1 94 ? 3.920 -0.348 -16.740 1.00 91.56 94 LEU A N 1
ATOM 717 C CA . LEU A 1 94 ? 4.682 -0.087 -15.515 1.00 91.56 94 LEU A CA 1
ATOM 718 C C . LEU A 1 94 ? 3.800 0.387 -14.366 1.00 91.56 94 LEU A C 1
ATOM 720 O O . LEU A 1 94 ? 3.983 -0.049 -13.230 1.00 91.56 94 LEU A O 1
ATOM 724 N N . ARG A 1 95 ? 2.836 1.267 -14.647 1.00 91.75 95 ARG A N 1
ATOM 725 C CA . ARG A 1 95 ? 1.859 1.708 -13.651 1.00 91.75 95 ARG A CA 1
ATOM 726 C C . ARG A 1 95 ? 1.072 0.523 -13.105 1.00 91.75 95 ARG A C 1
ATOM 728 O O . ARG A 1 95 ? 0.888 0.417 -11.895 1.00 91.75 95 ARG A O 1
ATOM 735 N N . GLN A 1 96 ? 0.636 -0.369 -13.984 1.00 89.38 96 GLN A N 1
ATOM 736 C CA . GLN A 1 96 ? -0.121 -1.540 -13.587 1.00 89.38 96 GLN A CA 1
ATOM 737 C C . GLN A 1 96 ? 0.708 -2.467 -12.705 1.00 89.38 96 GLN A C 1
ATOM 739 O O . GLN A 1 96 ? 0.234 -2.889 -11.649 1.00 89.38 96 GLN A O 1
ATOM 744 N N . LYS A 1 97 ? 1.966 -2.717 -13.081 1.00 91.62 97 LYS A N 1
ATOM 745 C CA . LYS A 1 97 ? 2.854 -3.539 -12.262 1.00 91.62 97 LYS A CA 1
ATOM 746 C C . LYS A 1 97 ? 3.150 -2.891 -10.908 1.00 91.62 97 LYS A C 1
ATOM 748 O O . LYS A 1 97 ? 3.151 -3.570 -9.886 1.00 91.62 97 LYS A O 1
ATOM 753 N N . ALA A 1 98 ? 3.321 -1.570 -10.874 1.00 94.00 98 ALA A N 1
ATOM 754 C CA . ALA A 1 98 ? 3.496 -0.823 -9.633 1.00 94.00 98 ALA A CA 1
ATOM 755 C C . ALA A 1 98 ? 2.287 -0.971 -8.695 1.00 94.00 98 ALA A C 1
ATOM 757 O O . ALA A 1 98 ? 2.473 -1.189 -7.499 1.00 94.00 98 ALA A O 1
ATOM 758 N N . ARG A 1 99 ? 1.058 -0.889 -9.221 1.00 93.69 99 ARG A N 1
ATOM 759 C CA . ARG A 1 99 ? -0.179 -1.095 -8.447 1.00 93.69 99 ARG A CA 1
ATOM 760 C C . ARG A 1 99 ? -0.284 -2.510 -7.900 1.00 93.69 99 ARG A C 1
ATOM 762 O O . ARG A 1 99 ? -0.584 -2.673 -6.722 1.00 93.69 99 ARG A O 1
ATOM 769 N N . GLU A 1 100 ? 0.013 -3.509 -8.729 1.00 91.81 100 GLU A N 1
ATOM 770 C CA . GLU A 1 100 ? 0.030 -4.914 -8.319 1.00 91.81 100 GLU A CA 1
ATOM 771 C C . GLU A 1 100 ? 0.985 -5.131 -7.139 1.00 91.81 100 GLU A C 1
ATOM 773 O O . GLU A 1 100 ? 0.592 -5.675 -6.109 1.00 91.81 100 GLU A O 1
ATOM 778 N N . ILE A 1 101 ? 2.207 -4.601 -7.248 1.00 93.81 101 ILE A N 1
ATOM 779 C CA . ILE A 1 101 ? 3.219 -4.699 -6.195 1.00 93.81 101 ILE A CA 1
ATOM 780 C C . ILE A 1 101 ? 2.801 -3.954 -4.922 1.00 93.81 101 ILE A C 1
ATOM 782 O O . ILE A 1 101 ? 3.004 -4.438 -3.813 1.00 93.81 101 ILE A O 1
ATOM 786 N N . ILE A 1 102 ? 2.221 -2.764 -5.056 1.00 94.38 102 ILE A N 1
ATOM 787 C CA . ILE A 1 102 ? 1.815 -1.953 -3.904 1.00 94.38 102 ILE A CA 1
ATOM 788 C C . ILE A 1 102 ? 0.634 -2.589 -3.156 1.00 94.38 102 ILE A C 1
ATOM 790 O O . ILE A 1 102 ? 0.583 -2.501 -1.934 1.00 94.38 102 ILE A O 1
ATOM 794 N N . VAL A 1 103 ? -0.322 -3.206 -3.855 1.00 92.44 103 VAL A N 1
ATOM 795 C CA . VAL A 1 103 ? -1.547 -3.719 -3.222 1.00 92.44 103 VAL A CA 1
ATOM 796 C C . VAL A 1 103 ? -1.406 -5.183 -2.801 1.00 92.44 103 VAL A C 1
ATOM 798 O O . VAL A 1 103 ? -1.794 -5.533 -1.685 1.00 92.44 103 VAL A O 1
ATOM 801 N N . PHE A 1 104 ? -0.855 -6.037 -3.665 1.00 89.62 104 PHE A N 1
ATOM 802 C CA . PHE A 1 104 ? -0.979 -7.490 -3.524 1.00 89.62 104 PHE A CA 1
ATOM 803 C C . PHE A 1 104 ? 0.309 -8.190 -3.078 1.00 89.62 104 PHE A C 1
ATOM 805 O O . PHE A 1 104 ? 0.229 -9.172 -2.341 1.00 89.62 104 PHE A O 1
ATOM 812 N N . GLU A 1 105 ? 1.487 -7.683 -3.443 1.00 87.75 105 GLU A N 1
ATOM 813 C CA . GLU A 1 105 ? 2.762 -8.331 -3.093 1.00 87.75 105 GLU A CA 1
ATOM 814 C C . GLU A 1 105 ? 3.108 -8.210 -1.607 1.00 87.75 105 GLU A C 1
ATOM 816 O O . GLU A 1 105 ? 2.765 -7.219 -0.962 1.00 87.75 105 GLU A O 1
ATOM 821 N N . ASP A 1 106 ? 3.829 -9.185 -1.039 1.00 87.88 106 ASP A N 1
ATOM 822 C CA . ASP A 1 106 ? 4.236 -9.162 0.378 1.00 87.88 106 ASP A CA 1
ATOM 823 C C . ASP A 1 106 ? 5.414 -8.238 0.690 1.00 87.88 106 ASP A C 1
ATOM 825 O O . ASP A 1 106 ? 6.489 -8.668 1.099 1.00 87.88 106 ASP A O 1
ATOM 829 N N . VAL A 1 107 ? 5.246 -6.943 0.426 1.00 93.12 107 VAL A N 1
ATOM 830 C CA . VAL A 1 107 ? 6.299 -5.936 0.597 1.00 93.12 107 VAL A CA 1
ATOM 831 C C . VAL A 1 107 ? 6.706 -5.757 2.064 1.00 93.12 107 VAL A C 1
ATOM 833 O O . VA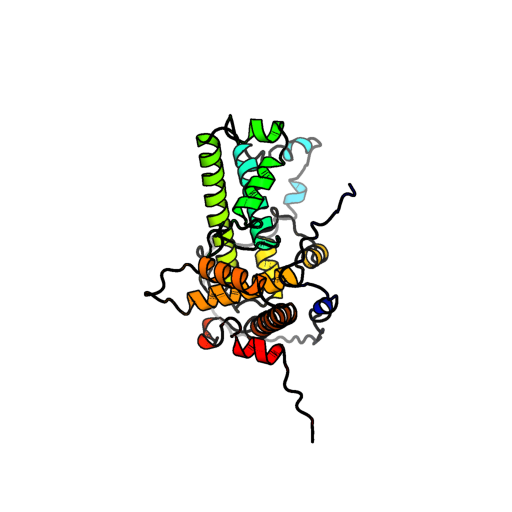L A 1 107 ? 5.883 -5.608 2.964 1.00 93.12 107 VAL A O 1
ATOM 836 N N . GLU A 1 108 ? 8.015 -5.718 2.292 1.00 94.12 108 GLU A N 1
ATOM 837 C CA . GLU A 1 108 ? 8.638 -5.523 3.604 1.00 94.12 108 GLU A CA 1
ATOM 838 C C . GLU A 1 108 ? 8.714 -4.045 4.012 1.00 94.12 108 GLU A C 1
ATOM 840 O O . GLU A 1 108 ? 8.870 -3.730 5.194 1.00 94.12 108 GLU A O 1
ATOM 845 N N . ALA A 1 109 ? 8.665 -3.156 3.022 1.00 95.38 109 ALA A N 1
ATOM 846 C CA . ALA A 1 109 ? 8.655 -1.706 3.150 1.00 95.38 109 ALA A CA 1
ATOM 847 C C . ALA A 1 109 ? 8.134 -1.097 1.841 1.00 95.38 109 ALA A C 1
ATOM 849 O O . ALA A 1 109 ? 8.429 -1.603 0.757 1.00 95.38 109 ALA A O 1
ATOM 850 N N . TYR A 1 110 ? 7.386 -0.002 1.928 1.00 95.88 110 TYR A N 1
ATOM 851 C CA . TYR A 1 110 ? 6.822 0.706 0.788 1.00 95.88 110 TYR A CA 1
ATOM 852 C C . TYR A 1 110 ? 7.776 1.726 0.187 1.00 95.88 110 TYR A C 1
ATOM 854 O O . TYR A 1 110 ? 7.748 1.901 -1.031 1.00 95.88 110 TYR A O 1
ATOM 862 N N . THR A 1 111 ? 8.583 2.430 0.985 1.00 93.62 111 THR A N 1
ATOM 863 C CA . THR A 1 111 ? 9.473 3.505 0.508 1.00 93.62 111 THR A CA 1
ATOM 864 C C . THR A 1 111 ? 10.943 3.204 0.753 1.00 93.62 111 THR A C 1
ATOM 866 O O . THR A 1 111 ? 11.774 3.525 -0.100 1.00 93.62 111 THR A O 1
ATOM 869 N N . ARG A 1 112 ? 11.274 2.572 1.880 1.00 90.19 112 ARG A N 1
ATOM 870 C CA . ARG A 1 112 ? 12.656 2.293 2.276 1.00 90.19 112 ARG A CA 1
ATOM 871 C C . ARG A 1 112 ? 13.224 1.107 1.511 1.00 90.19 112 ARG A C 1
ATOM 873 O O . ARG A 1 112 ? 12.593 0.065 1.415 1.00 90.19 112 ARG A O 1
ATOM 880 N N . THR A 1 113 ? 14.460 1.242 1.041 1.00 90.31 113 THR A N 1
ATOM 881 C CA . THR A 1 113 ? 15.244 0.145 0.441 1.00 90.31 113 THR A CA 1
ATOM 882 C C . THR A 1 113 ? 16.263 -0.454 1.407 1.00 90.31 113 THR A C 1
ATOM 884 O O . THR A 1 113 ? 16.932 -1.431 1.077 1.00 90.31 113 THR A O 1
ATOM 887 N N . GLN A 1 114 ? 16.388 0.122 2.605 1.00 91.38 114 GLN A N 1
ATOM 888 C CA . GLN A 1 114 ? 17.312 -0.307 3.647 1.00 91.38 114 GLN A CA 1
ATOM 889 C C . GLN A 1 114 ? 16.645 -0.246 5.028 1.00 91.38 114 GLN A C 1
ATOM 891 O O . GLN A 1 114 ? 15.848 0.652 5.315 1.00 91.38 114 GLN A O 1
ATOM 896 N N . THR A 1 115 ? 16.991 -1.203 5.888 1.00 87.94 115 THR A N 1
ATOM 897 C CA . THR A 1 115 ? 16.596 -1.264 7.306 1.00 87.94 115 THR A CA 1
ATOM 898 C C . THR A 1 115 ? 17.199 -0.112 8.105 1.00 87.94 115 THR A C 1
ATOM 900 O O . THR A 1 115 ? 18.053 0.622 7.610 1.00 87.94 115 THR A O 1
ATOM 903 N N . VAL A 1 116 ? 16.784 0.069 9.369 1.00 83.00 116 VAL A N 1
ATOM 904 C CA . VAL A 1 116 ? 17.360 1.133 10.229 1.00 83.00 116 VAL A CA 1
ATOM 905 C C . VAL A 1 116 ? 18.866 0.925 10.440 1.00 83.00 116 VAL A C 1
ATOM 907 O O . VAL A 1 116 ? 19.598 1.879 10.664 1.00 83.00 116 VAL A O 1
ATOM 910 N N . ARG A 1 117 ? 19.343 -0.316 10.293 1.00 85.19 117 ARG A N 1
ATOM 911 C CA . ARG A 1 117 ? 20.759 -0.693 10.394 1.00 85.19 117 ARG A CA 1
ATOM 912 C C . ARG A 1 117 ? 21.507 -0.655 9.051 1.00 85.19 117 ARG A C 1
ATOM 914 O O . ARG A 1 117 ? 22.601 -1.195 8.962 1.00 85.19 117 ARG A O 1
ATOM 921 N N . GLY A 1 118 ? 20.909 -0.108 7.991 1.00 87.25 118 GLY A N 1
ATOM 922 C CA . GLY A 1 118 ? 21.539 0.012 6.667 1.00 87.25 118 GLY A CA 1
ATOM 923 C C . GLY A 1 118 ? 21.532 -1.259 5.805 1.00 87.25 118 GLY A C 1
ATOM 924 O O . GLY A 1 118 ? 21.956 -1.217 4.654 1.00 87.25 118 GLY A O 1
ATOM 925 N N . LEU A 1 119 ? 21.016 -2.389 6.304 1.00 89.81 119 LEU A N 1
ATOM 926 C CA . LEU A 1 119 ? 20.903 -3.625 5.512 1.00 89.81 119 LEU A CA 1
ATOM 927 C C . LEU A 1 119 ? 19.858 -3.476 4.405 1.00 89.81 119 LEU A C 1
ATOM 929 O O . LEU A 1 119 ? 18.773 -2.964 4.676 1.00 89.81 119 LEU A O 1
ATOM 933 N N . GLN A 1 120 ? 20.145 -3.967 3.198 1.00 91.38 120 GLN A N 1
ATOM 934 C CA . GLN A 1 120 ? 19.198 -3.927 2.081 1.00 91.38 120 GLN A CA 1
ATOM 935 C C . GLN A 1 120 ? 17.922 -4.725 2.375 1.00 91.38 120 GLN A C 1
ATOM 937 O O . GLN A 1 120 ? 17.969 -5.842 2.892 1.00 91.38 120 GLN A O 1
ATOM 942 N N . ILE A 1 121 ? 16.781 -4.146 2.009 1.00 91.88 121 ILE A N 1
ATOM 943 C CA . ILE A 1 121 ? 15.466 -4.783 2.077 1.00 91.88 121 ILE A CA 1
ATOM 944 C C . ILE A 1 121 ? 15.176 -5.368 0.697 1.00 91.88 121 ILE A C 1
ATOM 946 O O . ILE A 1 121 ? 15.162 -4.644 -0.299 1.00 91.88 121 ILE A O 1
ATOM 950 N N . ARG A 1 122 ? 14.979 -6.686 0.634 1.00 90.06 122 ARG A N 1
ATOM 951 C CA . ARG A 1 122 ? 14.889 -7.414 -0.639 1.00 90.06 122 ARG A CA 1
ATOM 952 C C . ARG A 1 122 ? 13.519 -7.275 -1.282 1.00 90.06 122 ARG A C 1
ATOM 954 O O . ARG A 1 122 ? 13.426 -7.258 -2.503 1.00 90.06 122 ARG A O 1
ATOM 961 N N . HIS A 1 123 ? 12.468 -7.146 -0.478 1.00 93.12 123 HIS A N 1
ATOM 962 C CA . HIS A 1 123 ? 11.102 -7.120 -0.984 1.00 93.12 123 HIS A CA 1
ATOM 963 C C . HIS A 1 123 ? 10.490 -5.727 -0.826 1.00 93.12 123 HIS A C 1
ATOM 965 O O . HIS A 1 123 ? 9.681 -5.462 0.060 1.00 93.12 123 HIS A O 1
ATOM 971 N N . THR A 1 124 ? 10.925 -4.799 -1.676 1.00 95.88 124 THR A N 1
ATOM 972 C CA . THR A 1 124 ? 10.399 -3.425 -1.721 1.00 95.88 124 THR A CA 1
ATOM 973 C C . THR A 1 124 ? 9.846 -3.137 -3.106 1.00 95.88 124 THR A C 1
ATOM 975 O O . THR A 1 124 ? 10.352 -3.709 -4.076 1.00 95.88 124 THR A O 1
ATOM 978 N N . PRO A 1 125 ? 8.877 -2.216 -3.255 1.00 97.06 125 PRO A N 1
ATOM 979 C CA . PRO A 1 125 ? 8.325 -1.910 -4.563 1.00 97.06 125 PRO A CA 1
ATOM 980 C C . PRO A 1 125 ? 9.369 -1.510 -5.605 1.00 97.06 125 PRO A C 1
ATOM 982 O O . PRO A 1 125 ? 9.250 -1.888 -6.765 1.00 97.06 125 PRO A O 1
ATOM 985 N N . LEU A 1 126 ? 10.423 -0.792 -5.199 1.00 96.81 126 LEU A N 1
ATOM 986 C CA . LEU A 1 126 ? 11.494 -0.411 -6.120 1.00 96.81 126 LEU A CA 1
ATOM 987 C C . LEU A 1 126 ? 12.306 -1.627 -6.579 1.00 96.81 126 LEU A C 1
ATOM 989 O O . LEU A 1 126 ? 12.561 -1.754 -7.770 1.00 96.81 126 LEU A O 1
ATOM 993 N N . VAL A 1 127 ? 12.681 -2.523 -5.662 1.00 95.62 127 VAL A N 1
ATOM 994 C CA . VAL A 1 127 ? 13.449 -3.733 -6.005 1.00 95.62 127 VAL A CA 1
ATOM 995 C C . VAL A 1 127 ? 12.625 -4.669 -6.890 1.00 95.62 127 VAL A C 1
ATOM 997 O O . VAL A 1 127 ? 13.133 -5.160 -7.893 1.00 95.62 127 VAL A O 1
ATOM 1000 N N . LEU A 1 128 ? 11.342 -4.854 -6.575 1.00 96.62 128 LEU A N 1
ATOM 1001 C CA . LEU A 1 128 ? 10.438 -5.705 -7.350 1.00 96.62 128 LEU A CA 1
ATOM 1002 C C . LEU A 1 128 ? 10.158 -5.145 -8.749 1.00 96.62 128 LEU A C 1
ATOM 1004 O O . LEU A 1 128 ? 10.140 -5.903 -9.713 1.00 96.62 128 LEU A O 1
ATOM 1008 N N . MET A 1 129 ? 10.003 -3.823 -8.888 1.00 96.31 129 MET A N 1
ATOM 1009 C CA . MET A 1 129 ? 9.883 -3.181 -10.202 1.00 96.31 129 MET A CA 1
ATOM 1010 C C . MET A 1 129 ? 11.165 -3.327 -11.031 1.00 96.31 129 MET A C 1
ATOM 1012 O O . MET A 1 129 ? 11.086 -3.586 -12.230 1.00 96.31 129 MET A O 1
ATOM 1016 N N . THR A 1 130 ? 12.343 -3.195 -10.415 1.00 95.38 130 THR A N 1
ATOM 1017 C CA . THR A 1 130 ? 13.620 -3.412 -11.111 1.00 95.38 130 THR A CA 1
ATOM 1018 C C . THR A 1 130 ? 13.758 -4.866 -11.564 1.00 95.38 130 THR A C 1
ATOM 1020 O O . THR A 1 130 ? 14.036 -5.103 -12.735 1.00 95.38 130 THR A O 1
ATOM 1023 N N . ALA A 1 131 ? 13.470 -5.837 -10.692 1.00 95.31 131 ALA A N 1
ATOM 1024 C CA . ALA A 1 131 ? 13.491 -7.259 -11.040 1.00 95.31 131 ALA A CA 1
ATOM 1025 C C . ALA A 1 131 ? 12.476 -7.604 -12.150 1.00 95.31 131 ALA A C 1
ATOM 1027 O O . ALA A 1 131 ? 12.760 -8.399 -13.050 1.00 95.31 131 ALA A O 1
ATOM 1028 N N . TYR A 1 132 ? 11.302 -6.963 -12.139 1.00 95.25 132 TYR A N 1
ATOM 1029 C CA . TYR A 1 132 ? 10.332 -7.076 -13.225 1.00 95.25 132 TYR A CA 1
ATOM 1030 C C . TYR A 1 132 ? 10.917 -6.601 -14.560 1.00 95.25 132 TYR A C 1
ATOM 1032 O O . TYR A 1 132 ? 10.780 -7.311 -15.550 1.00 95.25 132 TYR A O 1
ATOM 1040 N N . LEU A 1 133 ? 11.607 -5.455 -14.600 1.00 95.00 133 LEU A N 1
ATOM 1041 C CA . LEU A 1 133 ? 12.270 -4.975 -15.819 1.00 95.00 133 LEU A CA 1
ATOM 1042 C C . LEU A 1 133 ? 13.421 -5.890 -16.257 1.00 95.00 133 LEU A C 1
ATOM 1044 O O . LEU A 1 133 ? 13.587 -6.157 -17.446 1.00 95.00 133 LEU A O 1
ATOM 1048 N N . GLU A 1 134 ? 14.209 -6.399 -15.309 1.00 94.56 134 GLU A N 1
ATOM 1049 C CA . GLU A 1 134 ? 15.337 -7.296 -15.585 1.00 94.56 134 GLU A CA 1
ATOM 1050 C C . GLU A 1 134 ? 14.881 -8.647 -16.139 1.00 94.56 134 GLU A C 1
ATOM 1052 O O . GLU A 1 134 ? 15.601 -9.251 -16.932 1.00 94.56 134 GLU A O 1
ATOM 1057 N N . SER A 1 135 ? 13.673 -9.093 -15.797 1.00 94.25 135 SER A N 1
ATOM 1058 C CA . SER A 1 135 ? 13.082 -10.330 -16.322 1.00 94.25 135 SER A CA 1
ATOM 1059 C C . SER A 1 135 ? 12.378 -10.173 -17.675 1.00 94.25 135 SER A C 1
ATOM 1061 O O . SER A 1 135 ? 11.994 -11.178 -18.269 1.00 94.25 135 SER A O 1
ATOM 1063 N N . GLN A 1 136 ? 12.241 -8.952 -18.207 1.00 92.75 136 GLN A N 1
ATOM 1064 C CA . GLN A 1 136 ? 11.627 -8.743 -19.524 1.00 92.75 136 GLN A CA 1
ATOM 1065 C C . GLN A 1 136 ? 12.488 -9.283 -20.671 1.00 92.75 136 GLN A C 1
ATOM 1067 O O . GLN A 1 136 ? 13.715 -9.413 -20.565 1.00 92.75 136 GLN A O 1
ATOM 1072 N N . THR A 1 137 ? 11.835 -9.551 -21.802 1.00 93.00 137 THR A N 1
ATOM 1073 C CA . THR A 1 137 ? 12.493 -10.049 -23.015 1.00 93.00 137 THR A CA 1
ATOM 1074 C C . THR A 1 137 ? 13.506 -9.034 -23.565 1.00 93.00 137 THR A C 1
ATOM 1076 O O . THR A 1 137 ? 13.340 -7.825 -23.371 1.00 93.00 137 THR A O 1
ATOM 1079 N N . PRO A 1 138 ? 14.556 -9.484 -24.280 1.00 91.69 138 PRO A N 1
ATOM 1080 C CA . PRO A 1 138 ? 15.502 -8.578 -24.932 1.00 91.69 138 PRO A CA 1
ATOM 1081 C C . PRO A 1 138 ? 14.815 -7.563 -25.854 1.00 91.69 138 PRO A C 1
ATOM 1083 O O . PRO A 1 138 ? 15.152 -6.385 -25.797 1.00 91.69 138 PRO A O 1
ATOM 1086 N N . THR A 1 139 ? 13.803 -8.000 -26.612 1.00 90.69 139 THR A N 1
ATOM 1087 C CA . THR A 1 139 ? 12.992 -7.147 -27.494 1.00 90.69 139 THR A CA 1
ATOM 1088 C C . THR A 1 139 ? 12.271 -6.045 -26.720 1.00 90.69 139 THR A C 1
ATOM 1090 O O . THR A 1 139 ? 12.417 -4.869 -27.044 1.00 90.69 139 THR A O 1
ATOM 1093 N N . PHE A 1 140 ? 11.580 -6.396 -25.627 1.00 90.31 140 PHE A N 1
ATOM 1094 C CA . PHE A 1 140 ? 10.920 -5.405 -24.775 1.00 90.31 140 PHE A CA 1
ATOM 1095 C C . PHE A 1 140 ? 11.921 -4.371 -24.254 1.00 90.31 140 PHE A C 1
ATOM 1097 O O . PHE A 1 140 ? 11.644 -3.171 -24.263 1.00 90.31 140 PHE A O 1
ATOM 1104 N N . LYS A 1 141 ? 13.094 -4.828 -23.800 1.00 90.12 141 LYS A N 1
ATOM 1105 C CA . LYS A 1 141 ? 14.132 -3.946 -23.260 1.00 90.12 141 LYS A CA 1
ATOM 1106 C C . LYS A 1 141 ? 14.678 -3.004 -24.330 1.00 90.12 141 LYS A C 1
ATOM 1108 O O . LYS A 1 141 ? 14.806 -1.820 -24.045 1.00 90.12 141 LYS A O 1
ATOM 1113 N N . SER A 1 142 ? 14.957 -3.490 -25.541 1.00 89.12 142 SER A N 1
ATOM 1114 C CA . SER A 1 142 ? 15.456 -2.642 -26.632 1.00 89.12 142 SER A CA 1
ATOM 1115 C C . SER A 1 142 ? 14.442 -1.601 -27.104 1.00 89.12 142 SER A C 1
ATOM 1117 O O . SER A 1 142 ? 14.841 -0.521 -27.523 1.00 89.12 142 SER A O 1
ATOM 1119 N N . GLU A 1 143 ? 13.147 -1.911 -27.033 1.00 89.12 143 GLU A N 1
ATOM 1120 C CA . GLU A 1 143 ? 12.078 -1.009 -27.476 1.00 89.12 143 GLU A CA 1
ATOM 1121 C C . GLU A 1 143 ? 11.706 0.045 -26.425 1.00 89.12 143 GLU A C 1
ATOM 1123 O O . GLU A 1 143 ? 11.305 1.152 -26.781 1.00 89.12 143 GLU A O 1
ATOM 1128 N N . ASN A 1 144 ? 11.819 -0.286 -25.132 1.00 88.56 144 ASN A N 1
ATOM 1129 C CA . ASN A 1 144 ? 11.222 0.516 -24.059 1.00 88.56 144 ASN A CA 1
ATOM 1130 C C . ASN A 1 144 ? 12.222 1.089 -23.045 1.00 88.56 144 ASN A C 1
ATOM 1132 O O . ASN A 1 144 ? 11.867 1.993 -22.287 1.00 88.56 144 ASN A O 1
ATOM 1136 N N . LEU A 1 145 ? 13.451 0.568 -22.979 1.00 91.00 145 LEU A N 1
ATOM 1137 C CA . LEU A 1 145 ? 14.456 0.994 -22.002 1.00 91.00 145 LEU A CA 1
ATOM 1138 C C . LEU A 1 145 ? 15.605 1.755 -22.676 1.00 91.00 145 LEU A C 1
ATOM 1140 O O . LEU A 1 145 ? 15.918 1.516 -23.842 1.00 91.00 145 LEU A O 1
ATOM 1144 N N . PRO A 1 146 ? 16.264 2.678 -21.952 1.00 92.06 146 PRO A N 1
ATOM 1145 C CA . PRO A 1 146 ? 17.405 3.403 -22.491 1.00 92.06 146 PRO A CA 1
ATOM 1146 C C . PRO A 1 146 ? 18.556 2.458 -22.853 1.00 92.06 146 PRO A C 1
ATOM 1148 O O . PRO A 1 146 ? 18.853 1.499 -22.134 1.00 92.06 146 PRO A O 1
ATOM 1151 N N . ALA A 1 147 ? 19.244 2.780 -23.950 1.00 90.38 147 ALA A N 1
ATOM 1152 C CA . ALA A 1 147 ? 20.389 2.018 -24.425 1.00 90.38 147 ALA A CA 1
ATOM 1153 C C . ALA A 1 147 ? 21.461 1.865 -23.332 1.00 90.38 147 ALA A C 1
ATOM 1155 O O . ALA A 1 147 ? 21.793 2.806 -22.608 1.00 90.38 147 ALA A O 1
ATOM 1156 N N . GLY A 1 148 ? 22.006 0.654 -23.216 1.00 87.69 148 GLY A N 1
ATOM 1157 C CA . GLY A 1 148 ? 23.018 0.321 -22.216 1.00 87.69 148 GLY A CA 1
ATOM 1158 C C . GLY A 1 148 ? 22.469 0.007 -20.823 1.00 87.69 148 GLY A C 1
ATOM 1159 O O . GLY A 1 148 ? 23.264 -0.329 -19.952 1.00 87.69 148 GLY A O 1
ATOM 1160 N N . TRP A 1 149 ? 21.158 0.066 -20.576 1.00 90.38 149 TRP A N 1
ATOM 1161 C CA . TRP A 1 149 ? 20.581 -0.439 -19.326 1.00 90.38 149 TRP A CA 1
ATOM 1162 C C . TRP A 1 149 ? 20.713 -1.978 -19.223 1.00 90.38 149 TRP A C 1
ATOM 1164 O O . TRP A 1 149 ? 20.462 -2.663 -20.217 1.00 90.38 149 TRP A O 1
ATOM 1174 N N . PRO A 1 150 ? 21.062 -2.554 -18.052 1.00 90.12 150 PRO A N 1
ATOM 1175 C CA . PRO A 1 150 ? 21.344 -1.891 -16.771 1.00 90.12 150 PRO A CA 1
ATOM 1176 C C . PRO A 1 150 ? 22.823 -1.507 -16.548 1.00 90.12 150 PRO A C 1
ATOM 1178 O O . PRO A 1 150 ? 23.149 -0.894 -15.531 1.00 90.12 150 PRO A O 1
ATOM 1181 N N . THR A 1 151 ? 23.731 -1.848 -17.465 1.00 93.19 151 THR A N 1
ATOM 1182 C CA . THR A 1 151 ? 25.188 -1.673 -17.304 1.00 93.19 151 THR A CA 1
ATOM 1183 C C . THR A 1 151 ? 25.632 -0.206 -17.270 1.00 93.19 151 THR A C 1
ATOM 1185 O O . THR A 1 151 ? 26.575 0.151 -16.569 1.00 93.19 151 THR A O 1
ATOM 1188 N N . ASN A 1 152 ? 24.962 0.669 -18.020 1.00 93.25 152 ASN A N 1
ATOM 1189 C CA . ASN A 1 152 ? 25.250 2.095 -18.067 1.00 93.25 152 ASN A CA 1
ATOM 1190 C C . ASN A 1 152 ? 24.610 2.819 -16.873 1.00 93.25 152 ASN A C 1
ATOM 1192 O O . ASN A 1 152 ? 23.394 2.783 -16.675 1.00 93.25 152 ASN A O 1
ATOM 1196 N N . GLN A 1 153 ? 25.430 3.537 -16.105 1.00 93.81 153 GLN A N 1
ATOM 1197 C CA . GLN A 1 153 ? 24.988 4.214 -14.887 1.00 93.81 153 GLN A CA 1
ATOM 1198 C C . GLN A 1 153 ? 23.919 5.289 -15.138 1.00 93.81 153 GLN A C 1
ATOM 1200 O O . GLN A 1 153 ? 22.955 5.360 -14.377 1.00 93.81 153 GLN A O 1
ATOM 1205 N N . LEU A 1 154 ? 24.051 6.108 -16.187 1.00 92.38 154 LEU A N 1
ATOM 1206 C CA . LEU A 1 154 ? 23.084 7.170 -16.498 1.00 92.38 154 LEU A CA 1
ATOM 1207 C C . LEU A 1 154 ? 21.739 6.581 -16.942 1.00 92.38 154 LEU A C 1
ATOM 1209 O O . LEU A 1 154 ? 20.686 7.019 -16.476 1.00 92.38 154 LEU A O 1
ATOM 1213 N N . ALA A 1 155 ? 21.774 5.539 -17.777 1.00 88.38 155 ALA A N 1
ATOM 1214 C CA . ALA A 1 155 ? 20.585 4.796 -18.189 1.00 88.38 155 ALA A CA 1
ATOM 1215 C C . ALA A 1 155 ? 19.859 4.197 -16.970 1.00 88.38 155 ALA A C 1
ATOM 1217 O O . ALA A 1 155 ? 18.651 4.375 -16.805 1.00 88.38 155 ALA A O 1
ATOM 1218 N N . SER A 1 156 ? 20.603 3.566 -16.059 1.00 92.19 156 SER A N 1
ATOM 1219 C CA . SER A 1 156 ? 20.074 3.007 -14.809 1.00 92.19 156 SER A CA 1
ATOM 1220 C C . SER A 1 156 ? 19.514 4.066 -13.864 1.00 92.19 156 SER A C 1
ATOM 1222 O O . SER A 1 156 ? 18.440 3.869 -13.297 1.00 92.19 156 SER A O 1
ATOM 1224 N N . GLN A 1 157 ? 20.168 5.220 -13.728 1.00 91.62 157 GLN A N 1
ATOM 1225 C CA . GLN A 1 157 ? 19.642 6.335 -12.939 1.00 91.62 157 GLN A CA 1
ATOM 1226 C C . GLN A 1 157 ? 18.331 6.884 -13.518 1.00 91.62 157 GLN A C 1
ATOM 1228 O O . GLN A 1 157 ? 17.407 7.150 -12.748 1.00 91.62 157 GLN A O 1
ATOM 1233 N N . SER A 1 158 ? 18.225 6.993 -14.846 1.00 91.44 158 SER A N 1
ATOM 1234 C CA . SER A 1 158 ? 17.003 7.432 -15.530 1.00 91.44 158 SER A CA 1
ATOM 1235 C C . SER A 1 158 ? 15.831 6.478 -15.270 1.00 91.44 158 SER A C 1
ATOM 1237 O O . SER A 1 158 ? 14.777 6.903 -14.786 1.00 91.44 158 SER A O 1
ATOM 1239 N N . VAL A 1 159 ? 16.039 5.167 -15.464 1.00 93.38 159 VAL A N 1
ATOM 1240 C CA . VAL A 1 159 ? 15.018 4.143 -15.179 1.00 93.38 159 VAL A CA 1
ATOM 1241 C C . VAL A 1 159 ? 14.620 4.164 -13.703 1.00 93.38 159 VAL A C 1
ATOM 1243 O O . VAL A 1 159 ? 13.434 4.213 -13.383 1.00 93.38 159 VAL A O 1
ATOM 1246 N N . LEU A 1 160 ? 15.583 4.20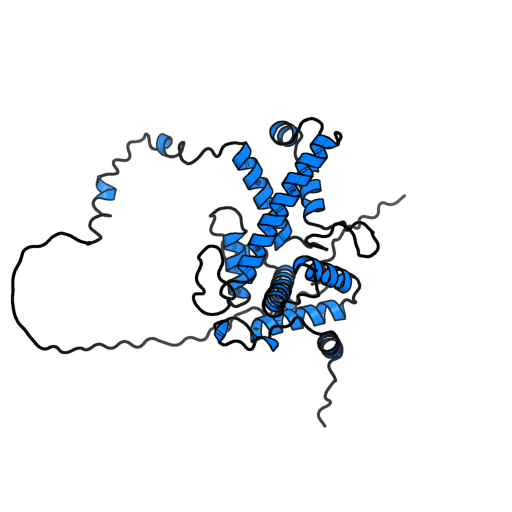3 -12.777 1.00 93.88 160 LEU A N 1
ATOM 1247 C CA . LEU A 1 160 ? 15.284 4.272 -11.343 1.00 93.88 160 LEU A CA 1
ATOM 1248 C C . LEU A 1 160 ? 14.526 5.554 -10.963 1.00 93.88 160 LEU A C 1
ATOM 1250 O O . LEU A 1 160 ? 13.666 5.513 -10.082 1.00 93.88 160 LEU A O 1
ATOM 1254 N N . GLY A 1 161 ? 14.828 6.687 -11.601 1.00 92.12 161 GLY A N 1
ATOM 1255 C CA . GLY A 1 161 ? 14.090 7.939 -11.435 1.00 92.12 161 GLY A CA 1
ATOM 1256 C C . GLY A 1 161 ? 12.621 7.789 -11.832 1.00 92.12 161 GLY A C 1
ATOM 1257 O O . GLY A 1 161 ? 11.734 8.117 -11.038 1.00 92.12 161 GLY A O 1
ATOM 1258 N N . LEU A 1 162 ? 12.368 7.203 -13.005 1.00 94.31 162 LEU A N 1
ATOM 1259 C CA . LEU A 1 162 ? 11.023 6.899 -13.496 1.00 94.31 162 LEU A CA 1
ATOM 1260 C C . LEU A 1 162 ? 10.258 5.975 -12.540 1.00 94.31 162 LEU A C 1
ATOM 1262 O O . LEU A 1 162 ? 9.132 6.285 -12.143 1.00 94.31 162 LEU A O 1
ATOM 1266 N N . LEU A 1 163 ? 10.878 4.867 -12.122 1.00 95.06 163 LEU A N 1
ATOM 1267 C CA . LEU A 1 163 ? 10.264 3.907 -11.204 1.00 95.06 163 LEU A CA 1
ATOM 1268 C C . LEU A 1 163 ? 9.903 4.553 -9.862 1.00 95.06 163 LEU A C 1
ATOM 1270 O O . LEU A 1 163 ? 8.800 4.353 -9.354 1.00 95.06 163 LEU A O 1
ATOM 1274 N N . ARG A 1 164 ? 10.794 5.373 -9.290 1.00 95.38 164 ARG A N 1
ATOM 1275 C CA . ARG A 1 164 ? 10.519 6.093 -8.034 1.00 95.38 164 ARG A CA 1
ATOM 1276 C C . ARG A 1 164 ? 9.352 7.064 -8.171 1.00 95.38 164 ARG A C 1
ATOM 1278 O O . ARG A 1 164 ? 8.536 7.143 -7.250 1.00 95.38 164 ARG A O 1
ATOM 1285 N N . LEU A 1 165 ? 9.271 7.785 -9.290 1.00 94.75 165 LEU A N 1
ATOM 1286 C CA . LEU A 1 165 ? 8.177 8.713 -9.565 1.00 94.75 165 LEU A CA 1
ATOM 1287 C C . LEU A 1 165 ? 6.843 7.965 -9.667 1.00 94.75 165 LEU A C 1
ATOM 1289 O O . LEU A 1 165 ? 5.896 8.313 -8.962 1.00 94.75 165 LEU A O 1
ATOM 1293 N N . LEU A 1 166 ? 6.793 6.891 -10.458 1.00 94.00 166 LEU A N 1
ATOM 1294 C CA . LEU A 1 166 ? 5.614 6.030 -10.585 1.00 94.00 166 LEU A CA 1
ATOM 1295 C C . LEU A 1 166 ? 5.164 5.486 -9.228 1.00 94.00 166 LEU A C 1
ATOM 1297 O O . LEU A 1 166 ? 4.024 5.697 -8.821 1.00 94.00 166 LEU A O 1
ATOM 1301 N N . LEU A 1 167 ? 6.074 4.875 -8.470 1.00 96.12 167 LEU A N 1
ATOM 1302 C CA . LEU A 1 167 ? 5.770 4.326 -7.148 1.00 96.12 167 LEU A CA 1
ATOM 1303 C C . LEU A 1 167 ? 5.292 5.402 -6.166 1.00 96.12 167 LEU A C 1
ATOM 1305 O O . LEU A 1 167 ? 4.419 5.144 -5.341 1.00 96.12 167 LEU A O 1
ATOM 1309 N N . LYS A 1 168 ? 5.829 6.627 -6.234 1.00 95.06 168 LYS A N 1
ATOM 1310 C CA . LYS A 1 168 ? 5.334 7.762 -5.439 1.00 95.06 168 LYS A CA 1
ATOM 1311 C C . LYS A 1 168 ? 3.875 8.078 -5.777 1.00 95.06 168 LYS A C 1
ATOM 1313 O O . LYS A 1 168 ? 3.082 8.239 -4.849 1.00 95.06 168 LYS A O 1
ATOM 1318 N N . HIS A 1 169 ? 3.522 8.139 -7.059 1.00 93.88 169 HIS A N 1
ATOM 1319 C CA . HIS A 1 169 ? 2.153 8.414 -7.496 1.00 93.88 169 HIS A CA 1
ATOM 1320 C C . HIS A 1 169 ? 1.179 7.294 -7.129 1.00 93.88 169 HIS A C 1
ATOM 1322 O O . HIS A 1 169 ? 0.113 7.576 -6.582 1.00 93.88 169 HIS A O 1
ATOM 1328 N N . GLU A 1 170 ? 1.547 6.033 -7.351 1.00 94.06 170 GLU A N 1
ATOM 1329 C CA . GLU A 1 170 ? 0.659 4.906 -7.052 1.00 94.06 170 GLU A CA 1
ATOM 1330 C C . GLU A 1 170 ? 0.479 4.706 -5.538 1.00 94.06 170 GLU A C 1
ATOM 1332 O O . GLU A 1 170 ? -0.642 4.493 -5.081 1.00 94.06 170 GLU A O 1
ATOM 1337 N N . ARG A 1 171 ? 1.522 4.911 -4.716 1.00 95.31 171 ARG A N 1
ATOM 1338 C CA . ARG A 1 171 ? 1.361 4.961 -3.248 1.00 95.31 171 ARG A CA 1
ATOM 1339 C C . ARG A 1 171 ? 0.428 6.100 -2.831 1.00 95.31 171 ARG A C 1
ATOM 1341 O O . ARG A 1 171 ? -0.457 5.900 -2.006 1.00 95.31 171 ARG A O 1
ATOM 1348 N N . GLY A 1 172 ? 0.593 7.290 -3.412 1.00 94.06 172 GLY A N 1
ATOM 1349 C CA . GLY A 1 172 ? -0.308 8.422 -3.169 1.00 94.06 172 GLY A CA 1
ATOM 1350 C C . GLY A 1 172 ? -1.762 8.107 -3.533 1.00 94.06 172 GLY A C 1
ATOM 1351 O O . GLY A 1 172 ? -2.668 8.453 -2.779 1.00 94.06 172 GLY A O 1
ATOM 1352 N N . SER A 1 173 ? -1.970 7.389 -4.637 1.00 93.69 173 SER A N 1
ATOM 1353 C CA . SER A 1 173 ? -3.290 6.923 -5.066 1.00 93.69 173 SER A CA 1
ATOM 1354 C C . SER A 1 173 ? -3.881 5.930 -4.063 1.00 93.69 173 SER A C 1
ATOM 1356 O O . SER A 1 173 ? -5.015 6.125 -3.633 1.00 93.69 173 SER A O 1
ATOM 1358 N N . LEU A 1 174 ? -3.100 4.946 -3.592 1.00 95.56 174 LEU A N 1
ATOM 1359 C CA . LEU A 1 174 ? -3.545 4.010 -2.552 1.00 95.56 174 LEU A CA 1
ATOM 1360 C C . LEU A 1 174 ? -3.954 4.748 -1.278 1.00 95.56 174 LEU A C 1
ATOM 1362 O O . LEU A 1 174 ? -5.042 4.516 -0.766 1.00 95.56 174 LEU A O 1
ATOM 1366 N N . ARG A 1 175 ? -3.125 5.680 -0.791 1.00 95.81 175 ARG A N 1
ATOM 1367 C CA . ARG A 1 175 ? -3.457 6.501 0.384 1.00 95.81 175 ARG A CA 1
ATOM 1368 C C . ARG A 1 175 ? -4.811 7.187 0.224 1.00 95.81 175 ARG A C 1
ATOM 1370 O O . ARG A 1 175 ? -5.611 7.158 1.150 1.00 95.81 175 ARG A O 1
ATOM 1377 N N . ASN A 1 176 ? -5.048 7.827 -0.919 1.00 94.69 176 ASN A N 1
ATOM 1378 C CA . ASN A 1 176 ? -6.294 8.555 -1.147 1.00 94.69 176 ASN A CA 1
ATOM 1379 C C . ASN A 1 176 ? -7.504 7.609 -1.121 1.00 94.69 176 ASN A C 1
ATOM 1381 O O . ASN A 1 176 ? -8.523 7.960 -0.542 1.00 94.69 176 ASN A O 1
ATOM 1385 N N . LEU A 1 177 ? -7.370 6.398 -1.672 1.00 94.94 177 LEU A N 1
ATOM 1386 C CA . LEU A 1 177 ? -8.418 5.372 -1.606 1.00 94.94 177 LEU A CA 1
ATOM 1387 C C . LEU A 1 177 ? -8.668 4.897 -0.166 1.00 94.94 177 LEU A C 1
ATOM 1389 O O . LEU A 1 177 ? -9.816 4.723 0.232 1.00 94.94 177 LEU A O 1
ATOM 1393 N N . LEU A 1 178 ? -7.618 4.740 0.645 1.00 96.12 178 LEU A N 1
ATOM 1394 C CA . LEU A 1 178 ? -7.746 4.372 2.063 1.00 96.12 178 LEU A CA 1
ATOM 1395 C C . LEU A 1 178 ? -8.414 5.469 2.910 1.00 96.12 178 LEU A C 1
ATOM 1397 O O . LEU A 1 178 ? -9.006 5.173 3.947 1.00 96.12 178 LEU A O 1
ATOM 1401 N N . LEU A 1 179 ? -8.355 6.717 2.444 1.00 95.88 179 LEU A N 1
ATOM 1402 C CA . LEU A 1 179 ? -8.998 7.888 3.039 1.00 95.88 179 LEU A CA 1
ATOM 1403 C C . LEU A 1 179 ? -10.354 8.236 2.394 1.00 95.88 179 LEU A C 1
ATOM 1405 O O . LEU A 1 179 ? -10.853 9.347 2.584 1.00 95.88 179 LEU A O 1
ATOM 1409 N N . THR A 1 180 ? -10.962 7.310 1.646 1.00 95.12 180 THR A N 1
ATOM 1410 C CA . THR A 1 180 ? -12.315 7.500 1.096 1.00 95.12 180 THR A CA 1
ATOM 1411 C C . THR A 1 180 ? -13.301 7.833 2.218 1.00 95.12 180 THR A C 1
ATOM 1413 O O . THR A 1 180 ? -13.308 7.154 3.247 1.00 95.12 180 THR A O 1
ATOM 1416 N N . ASN A 1 181 ? -14.102 8.884 2.018 1.00 95.12 181 ASN A N 1
ATOM 1417 C CA . ASN A 1 181 ? -15.040 9.463 2.990 1.00 95.12 181 ASN A CA 1
ATOM 1418 C C . ASN A 1 181 ? -14.418 9.925 4.324 1.00 95.12 181 ASN A C 1
ATOM 1420 O O . ASN A 1 181 ? -15.133 10.195 5.280 1.00 95.12 181 ASN A O 1
ATOM 1424 N N . VAL A 1 182 ? -13.088 10.061 4.384 1.00 94.69 182 VAL A N 1
ATOM 1425 C CA . VAL A 1 182 ? -12.355 10.674 5.508 1.00 94.69 182 VAL A CA 1
ATOM 1426 C C . VAL A 1 182 ? -11.843 12.060 5.123 1.00 94.69 182 VAL A C 1
ATOM 1428 O O . VAL A 1 182 ? -11.901 12.997 5.912 1.00 94.69 182 VAL A O 1
ATOM 1431 N N . LYS A 1 183 ? -11.315 12.190 3.902 1.00 91.88 183 LYS A N 1
ATOM 1432 C CA . LYS A 1 183 ? -10.754 13.436 3.386 1.00 91.88 183 LYS A CA 1
ATOM 1433 C C . LYS A 1 183 ? -11.068 13.586 1.906 1.00 91.88 183 LYS A C 1
ATOM 1435 O O . LYS A 1 183 ? -10.941 12.633 1.140 1.00 91.88 183 LYS A O 1
ATOM 1440 N N . GLU A 1 184 ? -11.408 14.802 1.500 1.00 88.50 184 GLU A N 1
ATOM 1441 C CA . GLU A 1 184 ? -11.623 15.123 0.094 1.00 88.50 184 GLU A CA 1
ATOM 1442 C C . GLU A 1 184 ? -10.313 15.064 -0.701 1.00 88.50 184 GLU A C 1
ATOM 1444 O O . GLU A 1 184 ? -9.284 15.639 -0.326 1.00 88.50 184 GLU A O 1
ATOM 1449 N N . PHE A 1 185 ? -10.364 14.397 -1.853 1.00 82.12 185 PHE A N 1
ATOM 1450 C CA . PHE A 1 185 ? -9.272 14.362 -2.824 1.00 82.12 185 PHE A CA 1
ATOM 1451 C C . PHE A 1 185 ? -9.814 14.587 -4.224 1.00 82.12 185 PHE A C 1
ATOM 1453 O O . PHE A 1 185 ? -10.845 14.033 -4.589 1.00 82.12 185 PHE A O 1
ATOM 1460 N N . HIS A 1 186 ? -9.082 15.345 -5.044 1.00 73.62 186 HIS A N 1
ATOM 1461 C CA . HIS A 1 186 ? -9.398 15.527 -6.466 1.00 73.62 186 HIS A CA 1
ATOM 1462 C C . HIS A 1 186 ? -10.862 15.934 -6.730 1.00 73.62 186 HIS A C 1
ATOM 1464 O O . HIS A 1 186 ? -11.463 15.458 -7.689 1.00 73.62 186 HIS A O 1
ATOM 1470 N N . ARG A 1 187 ? -11.425 16.810 -5.878 1.00 72.12 187 ARG A N 1
ATOM 1471 C CA . ARG A 1 187 ? -12.828 17.269 -5.936 1.00 72.12 187 ARG A CA 1
ATOM 1472 C C . ARG A 1 187 ? -13.869 16.154 -5.767 1.00 72.12 187 ARG A C 1
ATOM 1474 O O . ARG A 1 187 ? -14.996 16.304 -6.224 1.00 72.12 187 ARG A O 1
ATOM 1481 N N . ARG A 1 188 ? -13.499 15.035 -5.139 1.00 77.00 188 ARG A N 1
ATOM 1482 C CA . ARG A 1 188 ? -14.469 14.061 -4.634 1.00 77.00 188 ARG A CA 1
ATOM 1483 C C . ARG A 1 188 ? -14.938 14.536 -3.259 1.00 77.00 188 ARG A C 1
ATOM 1485 O O . ARG A 1 188 ? -14.094 14.540 -2.355 1.00 77.00 188 ARG A O 1
ATOM 1492 N N . PRO A 1 189 ? -16.204 14.966 -3.121 1.00 83.88 189 PRO A N 1
ATOM 1493 C CA . PRO A 1 189 ? -16.753 15.321 -1.822 1.00 83.88 189 PRO A CA 1
ATOM 1494 C C . PRO A 1 189 ? -16.813 14.082 -0.925 1.00 83.88 189 PRO A C 1
ATOM 1496 O O . PRO A 1 189 ? -16.804 12.947 -1.414 1.00 83.88 189 PRO A O 1
ATOM 1499 N N . ILE A 1 190 ? -16.849 14.308 0.386 1.00 91.06 190 ILE A N 1
ATOM 1500 C CA . ILE A 1 190 ? -17.221 13.257 1.336 1.00 91.06 190 ILE A CA 1
ATOM 1501 C C . ILE A 1 190 ? -18.716 13.007 1.148 1.00 91.06 190 ILE A C 1
ATOM 1503 O O . ILE A 1 190 ? -19.518 13.917 1.340 1.00 91.06 190 ILE A O 1
ATOM 1507 N N . ASP A 1 191 ? -19.062 11.792 0.737 1.00 87.62 191 ASP A N 1
ATOM 1508 C CA . ASP A 1 191 ? -20.428 11.416 0.379 1.00 87.62 191 ASP A CA 1
ATOM 1509 C C . ASP A 1 191 ? -20.769 10.092 1.072 1.00 87.62 191 ASP A C 1
ATOM 1511 O O . ASP A 1 191 ? -20.549 8.994 0.548 1.00 87.62 191 ASP A O 1
ATOM 1515 N N . GLY A 1 192 ? -21.190 10.210 2.334 1.00 93.31 192 GLY A N 1
ATOM 1516 C CA . GLY A 1 192 ? -21.622 9.098 3.174 1.00 93.31 192 GLY A CA 1
ATOM 1517 C C . GLY A 1 192 ? -20.564 8.531 4.135 1.00 93.31 192 GLY A C 1
ATOM 1518 O O . GLY A 1 192 ? -19.535 9.159 4.415 1.00 93.31 192 GLY A O 1
ATOM 1519 N N . PRO A 1 193 ? -20.823 7.332 4.693 1.00 96.06 193 PRO A N 1
ATOM 1520 C CA . PRO A 1 193 ? -20.022 6.765 5.768 1.00 96.06 193 PRO A CA 1
ATOM 1521 C C . PRO A 1 193 ? -18.614 6.379 5.313 1.00 96.06 193 PRO A C 1
ATOM 1523 O O . PRO A 1 193 ? -18.357 6.092 4.140 1.00 96.06 193 PRO A O 1
ATOM 1526 N N . VAL A 1 194 ? -17.686 6.313 6.267 1.00 96.62 194 VAL A N 1
ATOM 1527 C CA . VAL A 1 194 ? -16.355 5.748 6.026 1.00 96.62 194 VAL A CA 1
ATOM 1528 C C . VAL A 1 194 ? -16.531 4.261 5.677 1.00 96.62 194 VAL A C 1
ATOM 1530 O O . VAL A 1 194 ? -17.067 3.523 6.505 1.00 96.62 194 VAL A O 1
ATOM 1533 N N . PRO A 1 195 ? -16.096 3.779 4.492 1.00 96.94 195 PRO A N 1
ATOM 1534 C CA . PRO A 1 195 ? -16.514 2.473 3.976 1.00 96.94 195 PRO A CA 1
ATOM 1535 C C . PRO A 1 195 ? -16.049 1.323 4.866 1.00 96.94 195 PRO A C 1
ATOM 1537 O O . PRO A 1 195 ? -14.942 1.382 5.413 1.00 96.94 195 PRO A O 1
ATOM 1540 N N . ALA A 1 196 ? -16.841 0.255 4.972 1.00 96.88 196 ALA A N 1
ATOM 1541 C CA . ALA A 1 196 ? -16.421 -0.961 5.662 1.00 96.88 196 ALA A CA 1
ATOM 1542 C C . ALA A 1 196 ? -15.216 -1.601 4.948 1.00 96.88 196 ALA A C 1
ATOM 1544 O O . ALA A 1 196 ? -14.914 -1.299 3.791 1.00 96.88 196 ALA A O 1
ATOM 1545 N N . LEU A 1 197 ? -14.500 -2.511 5.620 1.00 95.38 197 LEU A N 1
ATOM 1546 C CA . LEU A 1 197 ? -13.312 -3.143 5.026 1.00 95.38 197 LEU A CA 1
ATOM 1547 C C . LEU A 1 197 ? -13.639 -3.904 3.726 1.00 95.38 197 LEU A C 1
ATOM 1549 O O . LEU A 1 197 ? -12.820 -3.909 2.811 1.00 95.38 197 LEU A O 1
ATOM 1553 N N . ALA A 1 198 ? -14.825 -4.512 3.624 1.00 91.94 198 ALA A N 1
ATOM 1554 C CA . ALA A 1 198 ? -15.274 -5.180 2.403 1.00 91.94 198 ALA A CA 1
ATOM 1555 C C . ALA A 1 198 ? -15.411 -4.184 1.238 1.00 91.94 198 ALA A C 1
ATOM 1557 O O . ALA A 1 198 ? -14.746 -4.351 0.213 1.00 91.94 198 ALA A O 1
ATOM 1558 N N . ASP A 1 199 ? -16.163 -3.100 1.426 1.00 93.12 199 ASP A N 1
ATOM 1559 C CA . ASP A 1 199 ? -16.361 -2.056 0.408 1.00 93.12 199 ASP A CA 1
ATOM 1560 C C . ASP A 1 199 ? -15.049 -1.378 0.025 1.00 93.12 199 ASP A C 1
ATOM 1562 O O . ASP A 1 199 ? -14.785 -1.122 -1.149 1.00 93.12 199 ASP A O 1
ATOM 1566 N N . LEU A 1 200 ? -14.161 -1.168 1.000 1.00 94.81 200 LEU A N 1
ATOM 1567 C CA . LEU A 1 200 ? -12.832 -0.636 0.744 1.00 94.81 200 LEU A CA 1
ATOM 1568 C C . LEU A 1 200 ? -12.032 -1.535 -0.206 1.00 94.81 200 LEU A C 1
ATOM 1570 O O . LEU A 1 200 ? -11.367 -1.016 -1.100 1.00 94.81 200 LEU A O 1
ATOM 1574 N N . THR A 1 201 ? -12.097 -2.866 -0.059 1.00 92.00 201 THR A N 1
ATOM 1575 C CA . THR A 1 201 ? -11.417 -3.764 -1.010 1.00 92.00 201 THR A CA 1
ATOM 1576 C C . THR A 1 201 ? -11.975 -3.636 -2.423 1.00 92.00 201 THR A C 1
ATOM 1578 O O . THR A 1 201 ? -11.192 -3.629 -3.367 1.00 92.00 201 THR A O 1
ATOM 1581 N N . HIS A 1 202 ? -13.286 -3.431 -2.578 1.00 89.00 202 HIS A N 1
ATOM 1582 C CA . HIS A 1 202 ? -13.901 -3.163 -3.880 1.00 89.00 202 HIS A CA 1
ATOM 1583 C C . HIS A 1 202 ? -13.456 -1.817 -4.470 1.00 89.00 202 HIS A C 1
ATOM 1585 O O . HIS A 1 202 ? -13.157 -1.731 -5.661 1.00 89.00 202 HIS A O 1
ATOM 1591 N N . ILE A 1 203 ? -13.369 -0.767 -3.646 1.00 90.56 203 ILE A N 1
ATOM 1592 C CA . ILE A 1 203 ? -12.896 0.563 -4.056 1.00 90.56 203 ILE A CA 1
ATOM 1593 C C . ILE A 1 203 ? -11.436 0.499 -4.519 1.00 90.56 203 ILE A C 1
ATOM 1595 O O . ILE A 1 203 ? -11.098 1.031 -5.580 1.00 90.56 203 ILE A O 1
ATOM 1599 N N . VAL A 1 204 ? -10.574 -0.166 -3.741 1.00 91.69 204 VAL A N 1
ATOM 1600 C CA . VAL A 1 204 ? -9.158 -0.347 -4.085 1.00 91.69 204 VAL A CA 1
ATOM 1601 C C . VAL A 1 204 ? -9.023 -1.189 -5.348 1.00 91.69 204 VAL A C 1
ATOM 1603 O O . VAL A 1 204 ? -8.281 -0.790 -6.239 1.00 91.69 204 VAL A O 1
ATOM 1606 N N . ASP A 1 205 ? -9.776 -2.284 -5.476 1.00 87.81 205 ASP A N 1
ATOM 1607 C CA . ASP A 1 205 ? -9.762 -3.129 -6.671 1.00 87.81 205 ASP A CA 1
ATOM 1608 C C . ASP A 1 205 ? -10.165 -2.331 -7.907 1.00 87.81 205 ASP A C 1
ATOM 1610 O O . ASP A 1 205 ? -9.387 -2.223 -8.844 1.00 87.81 205 ASP A O 1
ATOM 1614 N N . ARG A 1 206 ? -11.315 -1.655 -7.889 1.00 85.12 206 ARG A N 1
ATOM 1615 C CA . ARG A 1 206 ? -11.792 -0.892 -9.048 1.00 85.12 206 ARG A CA 1
ATOM 1616 C C . ARG A 1 206 ? -10.817 0.204 -9.489 1.00 85.12 206 ARG A C 1
ATOM 1618 O O . ARG A 1 206 ? -10.729 0.502 -10.677 1.00 85.12 206 ARG A O 1
ATOM 1625 N N . ALA A 1 207 ? -10.117 0.836 -8.549 1.00 86.88 207 ALA A N 1
ATOM 1626 C CA . ALA A 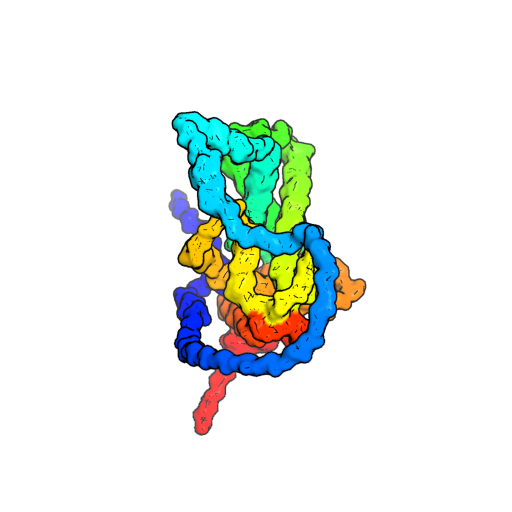1 207 ? -9.202 1.935 -8.851 1.00 86.88 207 ALA A CA 1
ATOM 1627 C C . ALA A 1 207 ? -7.779 1.478 -9.221 1.00 86.88 207 ALA A C 1
ATOM 1629 O O . ALA A 1 207 ? -7.091 2.173 -9.977 1.00 86.88 207 ALA A O 1
ATOM 1630 N N . MET A 1 208 ? -7.329 0.341 -8.682 1.00 86.81 208 MET A N 1
ATOM 1631 C CA . MET A 1 208 ? -5.949 -0.146 -8.810 1.00 86.81 208 MET A CA 1
ATOM 1632 C C . MET A 1 208 ? -5.804 -1.374 -9.719 1.00 86.81 208 MET A C 1
ATOM 1634 O O . MET A 1 208 ? -4.692 -1.662 -10.170 1.00 86.81 208 MET A O 1
ATOM 1638 N N . SER A 1 209 ? -6.890 -2.081 -10.022 1.00 71.69 209 SER A N 1
ATOM 1639 C CA . SER A 1 209 ? -6.887 -3.231 -10.927 1.00 71.69 209 SER A CA 1
ATOM 1640 C C . SER A 1 209 ? -6.922 -2.815 -12.400 1.00 71.69 209 SER A C 1
ATOM 1642 O O . SER A 1 209 ? -7.273 -1.688 -12.757 1.00 71.69 209 SER A O 1
ATOM 1644 N N . LEU A 1 210 ? -6.468 -3.754 -13.237 1.00 57.50 210 LEU A N 1
ATOM 1645 C CA . LEU A 1 210 ? -6.303 -3.652 -14.688 1.00 57.50 210 LEU A CA 1
ATOM 1646 C C . LEU A 1 210 ? -7.538 -3.052 -15.373 1.00 57.50 210 LEU A C 1
ATOM 1648 O O . LEU A 1 210 ? -8.668 -3.407 -15.049 1.00 57.50 210 LEU A O 1
ATOM 1652 N N . GLY A 1 211 ? -7.289 -2.151 -16.328 1.00 51.47 211 GLY A N 1
ATOM 1653 C CA . GLY A 1 211 ? -8.268 -1.265 -16.956 1.00 51.47 211 GLY A CA 1
ATOM 1654 C C . GLY A 1 211 ? -9.649 -1.865 -17.202 1.00 51.47 211 GLY A C 1
ATOM 1655 O O . GLY A 1 211 ? -9.761 -2.883 -17.865 1.00 51.47 211 GLY A O 1
ATOM 1656 N N . ASN A 1 212 ? -10.678 -1.183 -16.689 1.00 49.00 212 ASN A N 1
ATOM 1657 C CA . ASN A 1 212 ? -12.107 -1.276 -17.024 1.00 49.00 212 ASN A CA 1
ATOM 1658 C C . ASN A 1 212 ? -12.765 -2.670 -17.134 1.00 49.00 212 ASN A C 1
ATOM 1660 O O . ASN A 1 212 ? -13.959 -2.739 -17.416 1.00 49.00 212 ASN A O 1
ATOM 1664 N N . SER A 1 213 ? -12.057 -3.769 -16.880 1.00 51.75 213 SER A N 1
ATOM 1665 C CA . SER A 1 213 ? -12.619 -5.111 -16.905 1.00 51.75 213 SER A CA 1
ATOM 1666 C C . SER A 1 213 ? -13.257 -5.384 -15.553 1.00 51.75 213 SER A C 1
ATOM 1668 O O . SER A 1 213 ? -12.575 -5.472 -14.530 1.00 51.75 213 SER A O 1
ATOM 1670 N N . LEU A 1 214 ? -14.588 -5.470 -15.543 1.00 54.69 214 LEU A N 1
ATOM 1671 C CA . LEU A 1 214 ? -15.354 -5.888 -14.377 1.00 54.69 214 LEU A CA 1
ATOM 1672 C C . LEU A 1 214 ? -14.917 -7.305 -13.999 1.00 54.69 214 LEU A C 1
ATOM 1674 O O . LEU A 1 214 ? -15.329 -8.296 -14.601 1.00 54.69 214 LEU A O 1
ATOM 1678 N N . ARG A 1 215 ? -14.043 -7.405 -13.000 1.00 61.09 215 ARG A N 1
ATOM 1679 C CA . ARG A 1 215 ? -13.621 -8.690 -12.463 1.00 61.09 215 ARG A CA 1
ATOM 1680 C C . ARG A 1 215 ? -14.791 -9.292 -11.688 1.00 61.09 215 ARG A C 1
ATOM 1682 O O . ARG A 1 215 ? -15.350 -8.647 -10.805 1.00 61.09 215 ARG A O 1
ATOM 1689 N N . GLY A 1 216 ? -15.160 -10.535 -11.999 1.00 61.84 216 GLY A N 1
ATOM 1690 C CA . GLY A 1 216 ? -16.195 -11.243 -11.243 1.00 61.84 216 GLY A CA 1
ATOM 1691 C C . GLY A 1 216 ? -15.847 -11.326 -9.750 1.00 61.84 216 GLY A C 1
ATOM 1692 O O . GLY A 1 216 ? -14.683 -11.525 -9.386 1.00 61.84 216 GLY A O 1
ATOM 1693 N N . VAL A 1 217 ? -16.858 -11.211 -8.881 1.00 64.44 217 VAL A N 1
ATOM 1694 C CA . VAL A 1 217 ? -16.717 -11.165 -7.408 1.00 64.44 217 VAL A CA 1
ATOM 1695 C C . VAL A 1 217 ? -15.859 -12.317 -6.861 1.00 64.44 217 VAL A C 1
ATOM 1697 O O . VAL A 1 217 ? -15.074 -12.126 -5.932 1.00 64.44 217 VAL A O 1
ATOM 1700 N N . THR A 1 218 ? -15.943 -13.505 -7.462 1.00 65.44 218 THR A N 1
ATOM 1701 C CA . THR A 1 218 ? -15.171 -14.697 -7.071 1.00 65.44 218 THR A CA 1
ATOM 1702 C C . THR A 1 218 ? -13.663 -14.530 -7.289 1.00 65.44 218 THR A C 1
ATOM 1704 O O . THR A 1 218 ? -12.871 -14.839 -6.400 1.00 65.44 218 THR A O 1
ATOM 1707 N N . ALA A 1 219 ? -13.246 -13.983 -8.435 1.00 69.69 219 ALA A N 1
ATOM 1708 C CA . ALA A 1 219 ? -11.832 -13.752 -8.741 1.00 69.69 219 ALA A CA 1
ATOM 1709 C C . ALA A 1 219 ? -11.238 -12.625 -7.880 1.00 69.69 219 ALA A C 1
ATOM 1711 O O . ALA A 1 219 ? -10.068 -12.675 -7.488 1.00 69.69 219 ALA A O 1
ATOM 1712 N N . MET A 1 220 ? -12.063 -11.638 -7.522 1.00 68.88 220 MET A N 1
ATOM 1713 C CA . MET A 1 220 ? -11.681 -10.604 -6.567 1.00 68.88 220 MET A CA 1
ATOM 1714 C C . MET A 1 220 ? -11.469 -11.195 -5.163 1.00 68.88 220 MET A C 1
ATOM 1716 O O . MET A 1 220 ? -10.421 -10.965 -4.561 1.00 68.88 220 MET A O 1
ATOM 1720 N N . LYS A 1 221 ? -12.399 -12.027 -4.668 1.00 68.25 221 LYS A N 1
ATOM 1721 C CA . LYS A 1 221 ? -12.258 -12.719 -3.371 1.00 68.25 221 LYS A CA 1
ATOM 1722 C C . LYS A 1 221 ? -10.998 -13.590 -3.302 1.00 68.25 221 LYS A C 1
ATOM 1724 O O . LYS A 1 221 ? -10.346 -13.605 -2.264 1.00 68.25 221 LYS A O 1
ATOM 1729 N N . ALA A 1 222 ? -10.633 -14.261 -4.396 1.00 73.88 222 ALA A N 1
ATOM 1730 C CA . ALA A 1 222 ? -9.402 -15.051 -4.470 1.00 73.88 222 ALA A CA 1
ATOM 1731 C C . ALA A 1 222 ? -8.125 -14.188 -4.411 1.00 73.88 222 ALA A C 1
ATOM 1733 O O . ALA A 1 222 ? -7.117 -14.616 -3.856 1.00 73.88 222 ALA A O 1
ATOM 1734 N N . THR A 1 223 ? -8.169 -12.966 -4.950 1.00 80.25 223 THR A N 1
ATOM 1735 C CA . THR A 1 223 ? -7.010 -12.054 -4.982 1.00 80.25 223 THR A CA 1
ATOM 1736 C C . THR A 1 223 ? -6.827 -11.315 -3.654 1.00 80.25 223 THR A C 1
ATOM 1738 O O . THR A 1 223 ? -5.707 -11.177 -3.163 1.00 80.25 223 THR A O 1
ATOM 1741 N N . TYR A 1 224 ? -7.923 -10.879 -3.026 1.00 85.62 224 TYR A N 1
ATOM 1742 C CA . TYR A 1 224 ? -7.905 -10.233 -1.711 1.00 85.62 224 TYR A CA 1
ATOM 1743 C C . TYR A 1 224 ? -7.863 -11.273 -0.594 1.00 85.62 224 TYR A C 1
ATOM 1745 O O . TYR A 1 224 ? -8.827 -11.476 0.153 1.00 85.62 224 TYR A O 1
ATOM 1753 N N . THR A 1 225 ? -6.707 -11.920 -0.478 1.00 89.06 225 THR A N 1
ATOM 1754 C CA . THR A 1 225 ? -6.403 -12.840 0.619 1.00 89.06 225 THR A CA 1
ATOM 1755 C C . THR A 1 225 ? -6.526 -12.140 1.977 1.00 89.06 225 THR A C 1
ATOM 1757 O O . THR A 1 225 ? -6.488 -10.909 2.081 1.00 89.06 225 THR A O 1
ATOM 1760 N N . ALA A 1 226 ? -6.643 -12.920 3.054 1.00 89.56 226 ALA A N 1
ATOM 1761 C CA . ALA A 1 226 ? -6.686 -12.358 4.403 1.00 89.56 226 ALA A CA 1
ATOM 1762 C C . ALA A 1 226 ? -5.423 -11.524 4.727 1.00 89.56 226 ALA A C 1
ATOM 1764 O O . ALA A 1 226 ? -5.549 -10.469 5.341 1.00 89.56 226 ALA A O 1
ATOM 1765 N N . THR A 1 227 ? -4.244 -11.891 4.207 1.00 89.50 227 THR A N 1
ATOM 1766 C CA . THR A 1 227 ? -3.007 -11.089 4.309 1.00 89.50 227 THR A CA 1
ATOM 1767 C C . THR A 1 227 ? -3.181 -9.695 3.706 1.00 89.50 227 THR A C 1
ATOM 1769 O O . THR A 1 227 ? -2.857 -8.698 4.351 1.00 89.50 227 THR A O 1
ATOM 1772 N N . VAL A 1 228 ? -3.717 -9.607 2.482 1.00 91.81 228 VAL A N 1
ATOM 1773 C CA . VAL A 1 228 ? -3.935 -8.323 1.794 1.00 91.81 228 VAL A CA 1
ATOM 1774 C C . VAL A 1 228 ? -4.933 -7.471 2.574 1.00 91.81 228 VAL A C 1
ATOM 1776 O O . VAL A 1 228 ? -4.685 -6.290 2.808 1.00 91.81 228 VAL A O 1
ATOM 1779 N N . LYS A 1 229 ? -6.028 -8.073 3.052 1.00 94.25 229 LYS A N 1
ATOM 1780 C CA . LYS A 1 229 ? -7.040 -7.377 3.859 1.00 94.25 229 LYS A CA 1
ATOM 1781 C C . LYS A 1 229 ? -6.465 -6.826 5.162 1.00 94.25 229 LYS A C 1
ATOM 1783 O O . LYS A 1 229 ? -6.687 -5.657 5.456 1.00 94.25 229 LYS A O 1
ATOM 1788 N N . VAL A 1 230 ? -5.700 -7.628 5.906 1.00 95.50 230 VAL A N 1
ATOM 1789 C CA . VAL A 1 230 ? -5.021 -7.188 7.138 1.00 95.50 230 VAL A CA 1
ATOM 1790 C C . VAL A 1 230 ? -4.065 -6.036 6.835 1.00 95.50 230 VAL A C 1
ATOM 1792 O O . VAL A 1 230 ? -4.064 -5.038 7.553 1.00 95.50 230 VAL A O 1
ATOM 1795 N N . ARG A 1 231 ? -3.288 -6.126 5.748 1.00 94.81 231 ARG A N 1
ATOM 1796 C CA . ARG A 1 231 ? -2.360 -5.060 5.363 1.00 94.81 231 ARG A CA 1
ATOM 1797 C C . ARG A 1 231 ? -3.091 -3.761 5.026 1.00 94.81 231 ARG A C 1
ATOM 1799 O O . ARG A 1 231 ? -2.702 -2.711 5.529 1.00 94.81 231 ARG A O 1
ATOM 1806 N N . LEU A 1 232 ? -4.149 -3.818 4.216 1.00 96.06 232 LEU A N 1
ATOM 1807 C CA . LEU A 1 232 ? -4.949 -2.638 3.876 1.00 96.06 232 LEU A CA 1
ATOM 1808 C C . LEU A 1 232 ? -5.620 -2.038 5.113 1.00 96.06 232 LEU A C 1
ATOM 1810 O O . LEU A 1 232 ? -5.560 -0.827 5.303 1.00 96.06 232 LEU A O 1
ATOM 1814 N N . ALA A 1 233 ? -6.187 -2.877 5.979 1.00 97.38 233 ALA A N 1
ATOM 1815 C CA . ALA A 1 233 ? -6.793 -2.471 7.243 1.00 97.38 233 ALA A CA 1
ATOM 1816 C C . ALA A 1 233 ? -5.784 -1.769 8.168 1.00 97.38 233 ALA A C 1
ATOM 1818 O O . ALA A 1 233 ? -6.098 -0.731 8.750 1.00 97.38 233 ALA A O 1
ATOM 1819 N N . TYR A 1 234 ? -4.558 -2.292 8.264 1.00 97.56 234 TYR A N 1
ATOM 1820 C CA . TYR A 1 234 ? -3.490 -1.679 9.050 1.00 97.56 234 TYR A CA 1
ATOM 1821 C C . TYR A 1 234 ? -3.056 -0.329 8.465 1.00 97.56 234 TYR A C 1
ATOM 1823 O O . TYR A 1 234 ? -3.046 0.674 9.177 1.00 97.56 234 TYR A O 1
ATOM 1831 N N . ILE A 1 235 ? -2.735 -0.283 7.166 1.00 97.19 235 ILE A N 1
ATOM 1832 C CA . ILE A 1 235 ? -2.303 0.957 6.503 1.00 97.19 235 ILE A CA 1
ATOM 1833 C C . ILE A 1 235 ? -3.401 2.016 6.610 1.00 97.19 235 ILE A C 1
ATOM 1835 O O . ILE A 1 235 ? -3.097 3.184 6.834 1.00 97.19 235 ILE A O 1
ATOM 1839 N N . ARG A 1 236 ? -4.676 1.624 6.500 1.00 97.75 236 ARG A N 1
ATOM 1840 C CA . ARG A 1 236 ? -5.807 2.531 6.691 1.00 97.75 236 ARG A CA 1
ATOM 1841 C C . ARG A 1 236 ? -5.795 3.173 8.076 1.00 97.75 236 ARG A C 1
ATOM 1843 O O . ARG A 1 236 ? -5.882 4.395 8.155 1.00 97.75 236 ARG A O 1
ATOM 1850 N N . LEU A 1 237 ? -5.663 2.374 9.140 1.00 97.44 237 LEU A N 1
ATOM 1851 C CA . LEU A 1 237 ? -5.605 2.890 10.512 1.00 97.44 237 LEU A CA 1
ATOM 1852 C C . LEU A 1 237 ? -4.449 3.877 10.683 1.00 97.44 237 LEU A C 1
ATOM 1854 O O . LEU A 1 237 ? -4.667 4.967 11.196 1.00 97.44 237 LEU A O 1
ATOM 1858 N N . GLU A 1 238 ? -3.252 3.546 10.197 1.00 96.44 238 GLU A N 1
ATOM 1859 C CA . GLU A 1 238 ? -2.088 4.441 10.277 1.00 96.44 238 GLU A CA 1
ATOM 1860 C C . GLU A 1 238 ? -2.279 5.744 9.509 1.00 96.44 238 GLU A C 1
ATOM 1862 O O . GLU A 1 238 ? -1.963 6.821 10.008 1.00 96.44 238 GLU A O 1
ATOM 1867 N N . VAL A 1 239 ? -2.796 5.665 8.283 1.00 95.69 239 VAL A N 1
ATOM 1868 C CA . VAL A 1 239 ? -2.976 6.842 7.433 1.00 95.69 239 VAL A CA 1
ATOM 1869 C C . VAL A 1 239 ? -4.052 7.769 8.006 1.00 95.69 239 VAL A C 1
ATOM 1871 O O . VAL A 1 239 ? -3.851 8.983 8.004 1.00 95.69 239 VAL A O 1
ATOM 1874 N N . ILE A 1 240 ? -5.162 7.230 8.529 1.00 96.12 240 ILE A N 1
ATOM 1875 C CA . ILE A 1 240 ? -6.193 8.040 9.199 1.00 96.12 240 ILE A CA 1
ATOM 1876 C C . ILE A 1 240 ? -5.649 8.617 10.509 1.00 96.12 240 ILE A C 1
ATOM 1878 O O . ILE A 1 240 ? -5.778 9.815 10.746 1.00 96.12 240 ILE A O 1
ATOM 1882 N N . HIS A 1 241 ? -4.985 7.802 11.331 1.00 95.12 241 HIS A N 1
ATOM 1883 C CA . HIS A 1 241 ? -4.398 8.247 12.592 1.00 95.12 241 HIS A CA 1
ATOM 1884 C C . HIS A 1 241 ? -3.380 9.376 12.379 1.00 95.12 241 HIS A C 1
ATOM 1886 O O . HIS A 1 241 ? -3.429 10.395 13.066 1.00 95.12 241 HIS A O 1
ATOM 1892 N N . HIS A 1 242 ? -2.494 9.244 11.389 1.00 93.12 242 HIS A N 1
ATOM 1893 C CA . HIS A 1 242 ? -1.538 10.288 11.026 1.00 93.12 242 HIS A CA 1
ATOM 1894 C C . HIS A 1 242 ? -2.229 11.552 10.497 1.00 93.12 242 HIS A C 1
ATOM 1896 O O . HIS A 1 242 ? -1.779 12.659 10.779 1.00 93.12 242 HIS A O 1
ATOM 1902 N N . HIS A 1 243 ? -3.328 11.407 9.748 1.00 91.94 243 HIS A N 1
ATOM 1903 C CA . HIS A 1 243 ? -4.115 12.548 9.283 1.00 91.94 243 HIS A CA 1
ATOM 1904 C C . HIS A 1 243 ? -4.755 13.328 10.442 1.00 91.94 243 HIS A C 1
ATOM 1906 O O . HIS A 1 243 ? -4.756 14.559 10.401 1.00 91.94 243 HIS A O 1
ATOM 1912 N N . LEU A 1 244 ? -5.269 12.620 11.449 1.00 92.06 244 LEU A N 1
ATOM 1913 C CA . LEU A 1 244 ? -5.905 13.193 12.637 1.00 92.06 244 LEU A CA 1
ATOM 1914 C C . LEU A 1 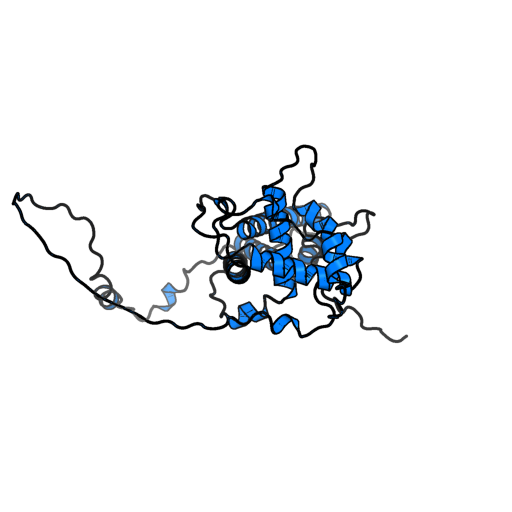244 ? -4.910 13.811 13.624 1.00 92.06 244 LEU A C 1
ATOM 1916 O O . LEU A 1 244 ? -5.268 14.737 14.345 1.00 92.06 244 LEU A O 1
ATOM 1920 N N . ASN A 1 245 ? -3.672 13.315 13.650 1.00 90.06 245 ASN A N 1
ATOM 1921 C CA . ASN A 1 245 ? -2.657 13.701 14.630 1.00 90.06 245 ASN A CA 1
ATOM 1922 C C . ASN A 1 245 ? -1.412 14.297 13.948 1.00 90.06 245 ASN A C 1
ATOM 1924 O O . ASN A 1 245 ? -0.325 13.710 14.024 1.00 90.06 245 ASN A O 1
ATOM 1928 N N . PRO A 1 246 ? -1.534 15.455 13.267 1.00 84.75 246 PRO A N 1
ATOM 1929 C CA . PRO A 1 246 ? -0.380 16.127 12.693 1.00 84.75 246 PRO A CA 1
ATOM 1930 C C . PRO A 1 246 ? 0.565 16.558 13.820 1.00 84.75 246 PRO A C 1
ATOM 1932 O O . PRO A 1 246 ? 0.206 17.361 14.677 1.00 84.75 246 PRO A O 1
ATOM 1935 N N . ASN A 1 247 ? 1.787 16.029 13.820 1.00 81.44 247 ASN A N 1
ATOM 1936 C CA . ASN A 1 247 ? 2.806 16.408 14.791 1.00 81.44 247 ASN A CA 1
ATOM 1937 C C . ASN A 1 247 ? 3.878 17.269 14.102 1.00 81.44 247 ASN A C 1
ATOM 1939 O O . ASN A 1 247 ? 4.705 16.717 13.376 1.00 81.44 247 ASN A O 1
ATOM 1943 N N . PRO A 1 248 ? 3.913 18.593 14.341 1.00 79.12 248 PRO A N 1
ATOM 1944 C CA . PRO A 1 248 ? 4.876 19.483 13.693 1.00 79.12 248 PRO A CA 1
ATOM 1945 C C . PRO A 1 248 ? 6.333 19.202 14.095 1.00 79.12 248 PRO A C 1
ATOM 1947 O O . PRO A 1 248 ? 7.244 19.553 13.352 1.00 79.12 248 PRO A O 1
ATOM 1950 N N . ALA A 1 249 ? 6.570 18.543 15.235 1.00 81.75 249 ALA A N 1
ATOM 1951 C CA . ALA A 1 249 ? 7.906 18.128 15.662 1.00 81.75 249 ALA A CA 1
ATOM 1952 C C . ALA A 1 249 ? 8.356 16.800 15.024 1.00 81.75 249 ALA A C 1
ATOM 1954 O O . ALA A 1 249 ? 9.538 16.460 15.075 1.00 81.75 249 ALA A O 1
ATOM 1955 N N . ASN A 1 250 ? 7.436 16.036 14.425 1.00 77.69 250 ASN A N 1
ATOM 1956 C CA . ASN A 1 250 ? 7.740 14.778 13.758 1.00 77.69 250 ASN A CA 1
ATOM 1957 C C . ASN A 1 250 ? 7.733 14.969 12.238 1.00 77.69 250 ASN A C 1
ATOM 1959 O O . ASN A 1 250 ? 6.684 15.067 11.609 1.00 77.69 250 ASN A O 1
ATOM 1963 N N . THR A 1 251 ? 8.919 14.970 11.638 1.00 80.06 251 THR A N 1
ATOM 1964 C CA . THR A 1 251 ? 9.094 15.131 10.189 1.00 80.06 251 THR A CA 1
ATOM 1965 C C . THR A 1 251 ? 8.869 13.843 9.397 1.00 80.06 251 THR A C 1
ATOM 1967 O O . THR A 1 251 ? 8.957 13.862 8.169 1.00 80.06 251 THR A O 1
ATOM 1970 N N . LEU A 1 252 ? 8.585 12.721 10.070 1.00 84.81 252 LEU A N 1
ATOM 1971 C CA . LEU A 1 252 ? 8.373 11.446 9.399 1.00 84.81 252 LEU A CA 1
ATOM 1972 C C . LEU A 1 252 ? 7.076 11.463 8.607 1.00 84.81 252 LEU A C 1
ATOM 1974 O O . LEU A 1 252 ? 5.992 11.735 9.124 1.00 84.81 252 LEU A O 1
ATOM 1978 N N . SER A 1 253 ? 7.188 11.068 7.348 1.00 89.00 253 SER A N 1
ATOM 1979 C CA . SER A 1 253 ? 6.028 10.788 6.524 1.00 89.00 253 SER A CA 1
ATOM 1980 C C . SER A 1 253 ? 5.259 9.578 7.062 1.00 89.00 253 SER A C 1
ATOM 1982 O O . SER A 1 253 ? 5.837 8.624 7.588 1.00 89.00 253 SER A O 1
ATOM 1984 N N . GLN A 1 254 ? 3.945 9.559 6.829 1.00 91.38 254 GLN A N 1
ATOM 1985 C CA . GLN A 1 254 ? 3.090 8.390 7.078 1.00 91.38 254 GLN A CA 1
ATOM 1986 C C . GLN A 1 254 ? 3.688 7.064 6.561 1.00 91.38 254 GLN A C 1
ATOM 1988 O O . GLN A 1 254 ? 3.572 6.033 7.213 1.00 91.38 254 GLN A O 1
ATOM 1993 N N . TRP A 1 255 ? 4.368 7.077 5.407 1.00 94.75 255 TRP A N 1
ATOM 1994 C CA . TRP A 1 255 ? 4.958 5.873 4.820 1.00 94.75 255 TRP A CA 1
ATOM 1995 C C . TRP A 1 255 ? 6.199 5.404 5.575 1.00 94.75 255 TRP A C 1
ATOM 1997 O O . TRP A 1 255 ? 6.420 4.206 5.690 1.00 94.75 255 TRP A O 1
ATOM 2007 N N . GLU A 1 256 ? 6.993 6.321 6.127 1.00 92.88 256 GLU A N 1
ATOM 2008 C CA . GLU A 1 256 ? 8.127 5.952 6.977 1.00 92.88 256 GLU A CA 1
ATOM 2009 C C . GLU A 1 256 ? 7.671 5.359 8.311 1.00 92.88 256 GLU A C 1
ATOM 2011 O O . GLU A 1 256 ? 8.326 4.448 8.820 1.00 92.88 256 GLU A O 1
ATOM 2016 N N . ILE A 1 257 ? 6.550 5.839 8.861 1.00 93.06 257 ILE A N 1
ATOM 2017 C CA . ILE A 1 257 ? 5.922 5.254 10.056 1.00 93.06 257 ILE A CA 1
ATOM 2018 C C . ILE A 1 257 ? 5.503 3.808 9.763 1.00 93.06 257 ILE A C 1
ATOM 2020 O O . ILE A 1 257 ? 5.923 2.893 10.476 1.00 93.06 257 ILE A O 1
ATOM 2024 N N . ILE A 1 258 ? 4.772 3.596 8.662 1.00 95.50 258 ILE A N 1
ATOM 2025 C CA . ILE A 1 258 ? 4.356 2.265 8.197 1.00 95.50 258 ILE A CA 1
ATOM 2026 C C . ILE A 1 258 ? 5.575 1.353 8.003 1.00 95.50 258 ILE A C 1
ATOM 2028 O O . ILE A 1 258 ? 5.616 0.257 8.557 1.00 95.50 258 ILE A O 1
ATOM 2032 N N . ASP A 1 259 ? 6.607 1.804 7.287 1.00 95.75 259 ASP A N 1
ATOM 2033 C CA . ASP A 1 259 ? 7.794 0.991 7.003 1.00 95.75 259 ASP A CA 1
ATOM 2034 C C . ASP A 1 259 ? 8.547 0.583 8.276 1.00 95.75 259 ASP A C 1
ATOM 2036 O O . ASP A 1 259 ? 9.018 -0.550 8.390 1.00 95.75 259 ASP A O 1
ATOM 2040 N N . ARG A 1 260 ? 8.654 1.481 9.264 1.00 92.81 260 ARG A N 1
ATOM 2041 C CA . ARG A 1 260 ? 9.262 1.158 10.565 1.00 92.81 260 ARG A CA 1
ATOM 2042 C C . ARG A 1 260 ? 8.442 0.124 11.328 1.00 92.81 260 ARG A C 1
ATOM 2044 O O . ARG A 1 260 ? 9.022 -0.776 11.940 1.00 92.81 260 ARG A O 1
ATOM 2051 N N . ARG A 1 261 ? 7.111 0.223 11.290 1.00 93.38 261 ARG A N 1
ATOM 2052 C CA . ARG A 1 261 ? 6.244 -0.761 11.943 1.00 93.38 261 ARG A CA 1
ATOM 2053 C C . ARG A 1 261 ? 6.315 -2.116 11.247 1.00 93.38 261 ARG A C 1
ATOM 2055 O O . ARG A 1 261 ? 6.446 -3.114 11.947 1.00 93.38 261 ARG A O 1
ATOM 2062 N N . LEU A 1 262 ? 6.322 -2.166 9.913 1.00 94.12 262 LEU A N 1
ATOM 2063 C CA . LEU A 1 262 ? 6.532 -3.404 9.151 1.00 94.12 262 LEU A CA 1
ATOM 2064 C C . LEU A 1 262 ? 7.896 -4.037 9.468 1.00 94.12 262 LEU A C 1
ATOM 2066 O O . LEU A 1 262 ? 7.989 -5.244 9.690 1.00 94.12 262 LEU A O 1
ATOM 2070 N N . GLU A 1 263 ? 8.957 -3.230 9.570 1.00 93.94 263 GLU A N 1
ATOM 2071 C CA . GLU A 1 263 ? 10.281 -3.695 9.993 1.00 93.94 263 GLU A CA 1
ATOM 2072 C C . GLU A 1 263 ? 10.265 -4.289 11.412 1.00 93.94 263 GLU A C 1
ATOM 2074 O O . GLU A 1 263 ? 10.888 -5.328 11.637 1.00 93.94 263 GLU A O 1
ATOM 2079 N N . SER A 1 264 ? 9.541 -3.672 12.352 1.00 92.75 264 SER A N 1
ATOM 2080 C CA . SER A 1 264 ? 9.356 -4.221 13.701 1.00 92.75 264 SER A CA 1
ATOM 2081 C C . SER A 1 264 ? 8.571 -5.532 13.669 1.00 92.75 264 SER A C 1
ATOM 2083 O O . SER A 1 264 ? 9.060 -6.541 14.172 1.00 92.75 264 SER A O 1
ATOM 2085 N N . LEU A 1 265 ? 7.406 -5.547 13.008 1.00 92.69 265 LEU A N 1
ATOM 2086 C CA . LEU A 1 265 ? 6.520 -6.709 12.901 1.00 92.69 265 LEU A CA 1
ATOM 2087 C C . LEU A 1 265 ? 7.245 -7.932 12.351 1.00 92.69 265 LEU A C 1
ATOM 2089 O O . LEU A 1 265 ? 7.055 -9.024 12.874 1.00 92.69 265 LEU A O 1
ATOM 2093 N N . ARG A 1 266 ? 8.128 -7.773 11.357 1.00 90.88 266 ARG A N 1
ATOM 2094 C CA . ARG A 1 266 ? 8.913 -8.889 10.802 1.00 90.88 266 ARG A CA 1
ATOM 2095 C C . ARG A 1 266 ? 9.708 -9.655 11.855 1.00 90.88 266 ARG A C 1
ATOM 2097 O O . ARG A 1 266 ? 9.796 -10.878 11.748 1.00 90.88 266 ARG A O 1
ATOM 2104 N N . ARG A 1 267 ? 10.227 -8.957 12.868 1.00 91.25 267 ARG A N 1
ATOM 2105 C CA . ARG A 1 267 ? 11.037 -9.525 13.959 1.00 91.25 267 ARG A CA 1
ATOM 2106 C C . ARG A 1 267 ? 10.205 -10.149 15.078 1.00 91.25 267 ARG A C 1
ATOM 2108 O O . ARG A 1 267 ? 10.779 -10.767 15.967 1.00 91.25 267 ARG A O 1
ATOM 2115 N N . GLN A 1 268 ? 8.887 -9.969 15.055 1.00 94.75 268 GLN A N 1
ATOM 2116 C CA . GLN A 1 268 ? 8.002 -10.472 16.098 1.00 94.75 268 GLN A CA 1
ATOM 2117 C C . GLN A 1 268 ? 7.668 -11.953 15.908 1.00 94.75 268 GLN A C 1
ATOM 2119 O O . GLN A 1 268 ? 7.758 -12.501 14.801 1.00 94.75 268 GLN A O 1
ATOM 2124 N N . SER A 1 269 ? 7.251 -12.587 17.006 1.00 94.06 269 SER A N 1
ATOM 2125 C CA . SER A 1 269 ? 6.790 -13.974 17.017 1.00 94.06 269 SER A CA 1
ATOM 2126 C C . SER A 1 269 ? 5.519 -14.159 16.182 1.00 94.06 269 SER A C 1
ATOM 2128 O O . SER A 1 269 ? 4.801 -13.205 15.865 1.00 94.06 269 SER A O 1
ATOM 2130 N N . LEU A 1 270 ? 5.214 -15.410 15.835 1.00 91.44 270 LEU A N 1
ATOM 2131 C CA . LEU A 1 270 ? 3.992 -15.727 15.102 1.00 91.44 270 LEU A CA 1
ATOM 2132 C C . LEU A 1 270 ? 2.733 -15.318 15.883 1.00 91.44 270 LEU A C 1
ATOM 2134 O O . LEU A 1 270 ? 1.855 -14.665 15.323 1.00 91.44 270 LEU A O 1
ATOM 2138 N N . ASN A 1 271 ? 2.684 -15.621 17.182 1.00 92.81 271 ASN A N 1
ATOM 2139 C CA . ASN A 1 271 ? 1.555 -15.267 18.046 1.00 92.81 271 ASN A CA 1
ATOM 2140 C C . ASN A 1 271 ? 1.325 -13.751 18.082 1.00 92.81 271 ASN A C 1
ATOM 2142 O O . ASN A 1 271 ? 0.183 -13.307 17.997 1.00 92.81 271 ASN A O 1
ATOM 2146 N N . TYR A 1 272 ? 2.400 -12.955 18.114 1.00 95.31 272 TYR A N 1
ATOM 2147 C CA . TYR A 1 272 ? 2.308 -11.496 18.032 1.00 95.31 272 TYR A CA 1
ATOM 2148 C C . TYR A 1 272 ? 1.689 -11.043 16.712 1.00 95.31 272 TYR A C 1
ATOM 2150 O O . TYR A 1 272 ? 0.758 -10.241 16.698 1.00 95.31 272 TYR A O 1
ATOM 2158 N N . LYS A 1 273 ? 2.187 -11.561 15.582 1.00 93.94 273 LYS A N 1
ATOM 2159 C CA . LYS A 1 273 ? 1.677 -11.208 14.247 1.00 93.94 273 LYS A CA 1
ATOM 2160 C C . LYS A 1 273 ? 0.200 -11.580 14.098 1.00 93.94 273 LYS A C 1
ATOM 2162 O O . LYS A 1 273 ? -0.565 -10.808 13.521 1.00 93.94 273 LYS A O 1
ATOM 2167 N N . GLN A 1 274 ? -0.215 -12.721 14.648 1.00 94.00 274 GLN A N 1
ATOM 2168 C CA . GLN A 1 274 ? -1.611 -13.160 14.649 1.00 94.00 274 GLN A CA 1
ATOM 2169 C C . GLN A 1 274 ? -2.498 -12.270 15.528 1.00 94.00 274 GLN A C 1
ATOM 2171 O O . GLN A 1 274 ? -3.535 -11.808 15.055 1.00 94.00 274 GLN A O 1
ATOM 2176 N N . ALA A 1 275 ? -2.075 -11.979 16.762 1.00 95.94 275 ALA A N 1
ATOM 2177 C CA . ALA A 1 275 ? -2.775 -11.071 17.669 1.00 95.94 275 ALA A CA 1
ATOM 2178 C C . ALA A 1 275 ? -2.942 -9.676 17.049 1.00 95.94 275 ALA A C 1
ATOM 2180 O O . ALA A 1 275 ? -4.049 -9.148 16.965 1.00 95.94 275 ALA A O 1
ATOM 2181 N N . PHE A 1 276 ? -1.859 -9.123 16.500 1.00 96.69 276 PHE A N 1
ATOM 2182 C CA . PHE A 1 276 ? -1.884 -7.863 15.764 1.00 96.69 276 PHE A CA 1
ATOM 2183 C C . PHE A 1 276 ? -2.883 -7.891 14.599 1.00 96.69 276 PHE A C 1
ATOM 2185 O O . PHE A 1 276 ? -3.688 -6.973 14.455 1.00 96.69 276 PHE A O 1
ATOM 2192 N N . SER A 1 277 ? -2.864 -8.952 13.787 1.00 95.88 277 SER A N 1
ATOM 2193 C CA . SER A 1 277 ? -3.762 -9.092 12.633 1.00 95.88 277 SER A CA 1
ATOM 2194 C C . SER A 1 277 ? -5.234 -9.124 13.051 1.00 95.88 277 SER A C 1
ATOM 2196 O O . SER A 1 277 ? -6.054 -8.448 12.429 1.00 95.88 277 SER A O 1
ATOM 2198 N N . ARG A 1 278 ? -5.568 -9.851 14.129 1.00 96.06 278 ARG A N 1
ATOM 2199 C CA . ARG A 1 278 ? -6.932 -9.901 14.681 1.00 96.06 278 ARG A CA 1
ATOM 2200 C C . ARG A 1 278 ? -7.385 -8.536 15.190 1.00 96.06 278 ARG A C 1
ATOM 2202 O O . ARG A 1 278 ? -8.455 -8.079 14.798 1.00 96.06 278 ARG A O 1
ATOM 2209 N N . LEU A 1 279 ? -6.549 -7.848 15.969 1.00 97.56 279 LEU A N 1
ATOM 2210 C CA . LEU A 1 279 ? -6.862 -6.517 16.501 1.00 97.56 279 LEU A CA 1
ATOM 2211 C C . LEU A 1 279 ? -7.070 -5.479 15.391 1.00 97.56 279 LEU A C 1
ATOM 2213 O O . LEU A 1 279 ? -8.010 -4.693 15.458 1.00 97.56 279 LEU A O 1
ATOM 2217 N N . VAL A 1 280 ? -6.241 -5.492 14.342 1.00 97.69 280 VAL A N 1
ATOM 2218 C CA . VAL A 1 280 ? -6.387 -4.587 13.187 1.00 97.69 280 VAL A CA 1
ATOM 2219 C C . VAL A 1 280 ? -7.725 -4.796 12.470 1.00 97.69 280 VAL A C 1
ATOM 2221 O O . VAL A 1 280 ? -8.405 -3.822 12.127 1.00 97.69 280 VAL A O 1
ATOM 2224 N N . VAL A 1 281 ? -8.102 -6.054 12.224 1.00 96.44 281 VAL A N 1
ATOM 2225 C CA . VAL A 1 281 ? -9.363 -6.391 11.546 1.00 96.44 281 VAL A CA 1
ATOM 2226 C C . VAL A 1 281 ? -10.558 -6.050 12.431 1.00 96.44 281 VAL A C 1
ATOM 2228 O O . VAL A 1 281 ? -11.503 -5.428 11.945 1.00 96.44 281 VAL A O 1
ATOM 2231 N N . ALA A 1 282 ? -10.499 -6.385 13.723 1.00 96.44 282 ALA A N 1
ATOM 2232 C CA . ALA A 1 282 ? -11.538 -6.054 14.692 1.00 96.44 282 ALA A CA 1
ATOM 2233 C C . ALA A 1 282 ? -11.745 -4.536 14.797 1.00 96.44 282 ALA A C 1
ATOM 2235 O O . ALA A 1 282 ? -12.874 -4.069 14.684 1.00 96.44 282 ALA A O 1
ATOM 2236 N N . ALA A 1 283 ? -10.664 -3.755 14.897 1.00 96.25 283 ALA A N 1
ATOM 2237 C CA . ALA A 1 283 ? -10.738 -2.296 14.924 1.00 96.25 283 ALA A CA 1
ATOM 2238 C C . ALA A 1 283 ? -11.419 -1.733 13.666 1.00 96.25 283 ALA A C 1
ATOM 2240 O O . ALA A 1 283 ? -12.312 -0.899 13.772 1.00 96.25 283 ALA A O 1
ATOM 2241 N N . ASN A 1 284 ? -11.063 -2.224 12.472 1.00 97.00 284 ASN A N 1
ATOM 2242 C CA . ASN A 1 284 ? -11.705 -1.777 11.231 1.00 97.00 284 ASN A CA 1
ATOM 2243 C C . ASN A 1 284 ? -13.196 -2.136 11.176 1.00 97.00 284 ASN A C 1
ATOM 2245 O O . ASN A 1 284 ? -13.986 -1.331 10.691 1.00 97.00 284 ASN A O 1
ATOM 2249 N N . ARG A 1 285 ? -13.575 -3.328 11.655 1.00 95.06 285 ARG A N 1
ATOM 2250 C CA . ARG A 1 285 ? -14.972 -3.784 11.699 1.00 95.06 285 ARG A CA 1
ATOM 2251 C C . ARG A 1 285 ? -15.814 -2.940 12.658 1.00 95.06 285 ARG A C 1
ATOM 2253 O O . ARG A 1 285 ? -16.958 -2.648 12.345 1.00 95.06 285 ARG A O 1
ATOM 2260 N N . THR A 1 286 ? -15.253 -2.558 13.802 1.00 94.88 286 THR A N 1
ATOM 2261 C CA . THR A 1 286 ? -15.961 -1.768 14.818 1.00 94.88 286 THR A CA 1
ATOM 2262 C C . THR A 1 286 ? -16.060 -0.289 14.444 1.00 94.88 286 THR A C 1
ATOM 2264 O O . THR A 1 286 ? -17.070 0.345 14.727 1.00 94.88 286 THR A O 1
ATOM 2267 N N . LEU A 1 287 ? -15.017 0.277 13.828 1.00 95.06 287 LEU A N 1
ATOM 2268 C CA . LEU A 1 287 ? -14.942 1.716 13.562 1.00 95.06 287 LEU A CA 1
ATOM 2269 C C . LEU A 1 287 ? -15.646 2.139 12.264 1.00 95.06 287 LEU A C 1
ATOM 2271 O O . LEU A 1 287 ? -16.178 3.244 12.209 1.00 95.06 287 LEU A O 1
ATOM 2275 N N . PHE A 1 288 ? -15.627 1.315 11.211 1.00 96.31 288 PHE A N 1
ATOM 2276 C CA . PHE A 1 288 ? -16.010 1.741 9.856 1.00 96.31 288 PHE A CA 1
ATOM 2277 C C . PHE A 1 288 ? -17.223 0.982 9.303 1.00 96.31 288 PHE A C 1
ATOM 2279 O O . PHE A 1 288 ? -17.451 -0.173 9.646 1.00 96.31 288 PHE A O 1
ATOM 2286 N N . GLY A 1 289 ? -17.962 1.618 8.388 1.00 94.44 289 GLY A N 1
ATOM 2287 C CA . GLY A 1 289 ? -19.095 1.040 7.655 1.00 94.44 289 GLY A CA 1
ATOM 2288 C C . GLY A 1 289 ? -20.408 1.794 7.841 1.00 94.44 289 GLY A C 1
ATOM 2289 O O . GLY A 1 289 ? -21.157 1.944 6.885 1.00 94.44 289 GLY A O 1
ATOM 2290 N N . ASN A 1 290 ? -20.649 2.323 9.043 1.00 93.81 290 ASN A N 1
ATOM 2291 C CA . ASN A 1 290 ? -21.964 2.864 9.412 1.00 93.81 290 ASN A CA 1
ATOM 2292 C C . ASN A 1 290 ? -21.956 4.363 9.728 1.00 93.81 290 ASN A C 1
ATOM 2294 O O . ASN A 1 290 ? -23.006 4.994 9.706 1.00 93.81 290 ASN A O 1
ATOM 2298 N N . LEU A 1 291 ? -20.793 4.931 10.058 1.00 93.12 291 LEU A N 1
ATOM 2299 C CA . LEU A 1 291 ? -20.675 6.319 10.496 1.00 93.12 291 LEU A CA 1
ATOM 2300 C C . LEU A 1 291 ? -19.946 7.163 9.456 1.00 93.12 291 LEU A C 1
ATOM 2302 O O . LEU A 1 291 ? -18.911 6.767 8.911 1.00 93.12 291 LEU A O 1
ATOM 2306 N N . GLU A 1 292 ? -20.472 8.361 9.228 1.00 95.19 292 GLU A N 1
ATOM 2307 C CA . GLU A 1 292 ? -19.725 9.447 8.601 1.00 95.19 292 GLU A CA 1
ATOM 2308 C C . GLU A 1 292 ? -18.553 9.861 9.481 1.00 95.19 292 GLU A C 1
ATOM 2310 O O . GLU A 1 292 ? -18.640 9.837 10.711 1.00 95.19 292 GLU A O 1
ATOM 2315 N N . PHE A 1 293 ? -17.460 10.288 8.848 1.00 94.38 293 PHE A N 1
ATOM 2316 C CA . PHE A 1 293 ? -16.227 10.616 9.558 1.00 94.38 293 PHE A CA 1
ATOM 2317 C C . PHE A 1 293 ? -16.414 11.712 10.617 1.00 94.38 293 PHE A C 1
ATOM 2319 O O . PHE A 1 293 ? -15.826 11.620 11.692 1.00 94.38 293 PHE A O 1
ATOM 2326 N N . ALA A 1 294 ? -17.283 12.695 10.358 1.00 92.38 294 ALA A N 1
ATOM 2327 C CA . ALA A 1 294 ? -17.598 13.776 11.296 1.00 92.38 294 ALA A CA 1
ATOM 2328 C C . ALA A 1 294 ? -18.216 13.286 12.621 1.00 92.38 294 ALA A C 1
ATOM 2330 O O . ALA A 1 294 ? -18.074 13.951 13.643 1.00 92.38 294 ALA A O 1
ATOM 2331 N N . ASN A 1 295 ? -18.860 12.115 12.612 1.00 93.75 295 ASN A N 1
ATOM 2332 C CA . ASN A 1 295 ? -19.522 11.522 13.776 1.00 93.75 295 ASN A CA 1
ATOM 2333 C C . ASN A 1 295 ? -18.641 10.486 14.498 1.00 93.75 295 ASN A C 1
ATOM 2335 O O . ASN A 1 295 ? -19.061 9.891 15.492 1.00 93.75 295 ASN A O 1
ATOM 2339 N N . MET A 1 296 ? -17.426 10.236 14.004 1.00 92.94 296 MET A N 1
ATOM 2340 C CA . MET A 1 296 ? -16.487 9.299 14.616 1.00 92.94 296 MET A CA 1
ATOM 2341 C C . MET A 1 296 ? -15.696 9.968 15.740 1.00 92.94 296 MET A C 1
ATOM 2343 O O . MET A 1 296 ? -15.349 11.140 15.657 1.00 92.94 296 MET A O 1
ATOM 2347 N N . GLN A 1 297 ? -15.335 9.199 16.769 1.00 91.38 297 GLN A N 1
ATOM 2348 C CA . GLN A 1 297 ? -14.434 9.660 17.828 1.00 91.38 297 GLN A CA 1
ATOM 2349 C C . GLN A 1 297 ? -12.976 9.597 17.338 1.00 91.38 297 GLN A C 1
ATOM 2351 O O . GLN A 1 297 ? -12.447 8.489 17.201 1.00 91.38 297 GLN A O 1
ATOM 2356 N N . PRO A 1 298 ? -12.281 10.731 17.099 1.00 88.56 298 PRO A N 1
ATOM 2357 C CA . PRO A 1 298 ? -10.957 10.715 16.470 1.00 88.56 298 PRO A CA 1
ATOM 2358 C C . PRO A 1 298 ? -9.914 9.918 17.263 1.00 88.56 298 PRO A C 1
ATOM 2360 O O . PRO A 1 298 ? -9.114 9.189 16.681 1.00 88.56 298 PRO A O 1
ATOM 2363 N N . GLY A 1 299 ? -9.968 9.990 18.597 1.00 89.44 299 GLY A N 1
ATOM 2364 C CA . GLY A 1 299 ? -9.062 9.257 19.488 1.00 89.44 299 GLY A CA 1
ATOM 2365 C C . GLY A 1 299 ? -9.252 7.735 19.485 1.00 89.44 299 GLY A C 1
ATOM 2366 O O . GLY A 1 299 ? -8.376 7.020 19.959 1.00 89.44 299 GLY A O 1
ATOM 2367 N N . ALA A 1 300 ? -10.363 7.226 18.941 1.00 90.00 300 ALA A N 1
ATOM 2368 C CA . ALA A 1 300 ? -10.600 5.789 18.816 1.00 90.00 300 ALA A CA 1
ATOM 2369 C C . ALA A 1 300 ? -9.905 5.179 17.584 1.00 90.00 300 ALA A C 1
ATOM 2371 O O . ALA A 1 300 ? -9.697 3.967 17.533 1.00 90.00 300 ALA A O 1
ATOM 2372 N N . ILE A 1 301 ? -9.533 5.999 16.592 1.00 93.94 301 ILE A N 1
ATOM 2373 C CA . ILE A 1 301 ? -8.894 5.535 15.356 1.00 93.94 301 ILE A CA 1
ATOM 2374 C C . ILE A 1 301 ? -7.379 5.504 15.558 1.00 93.94 301 ILE A C 1
ATOM 2376 O O . ILE A 1 301 ? -6.648 6.405 15.149 1.00 93.94 301 ILE A O 1
ATOM 2380 N N . VAL A 1 302 ? -6.913 4.442 16.206 1.00 94.06 302 VAL A N 1
ATOM 2381 C CA . VAL A 1 302 ? -5.496 4.208 16.498 1.00 94.06 302 VAL A CA 1
ATOM 2382 C C . VAL A 1 302 ? -5.087 2.794 16.067 1.00 94.06 302 VAL A C 1
ATOM 2384 O O . VAL A 1 302 ? -5.889 1.861 16.165 1.00 94.06 302 VAL A O 1
ATOM 2387 N N . PRO A 1 303 ? -3.848 2.588 15.584 1.00 93.69 303 PRO A N 1
ATOM 2388 C CA . PRO A 1 303 ? -3.293 1.246 15.434 1.00 93.69 303 PRO A CA 1
ATOM 2389 C C . PRO A 1 303 ? -3.216 0.518 16.791 1.00 93.69 303 PRO A C 1
ATOM 2391 O O . PRO A 1 303 ? -3.049 1.183 17.816 1.00 93.69 303 PRO A O 1
ATOM 2394 N N . PRO A 1 304 ? -3.270 -0.830 16.825 1.00 95.31 304 PRO A N 1
ATOM 2395 C CA . PRO A 1 304 ? -3.200 -1.576 18.079 1.00 95.31 304 PRO A CA 1
ATOM 2396 C C . PRO A 1 304 ? -1.935 -1.261 18.884 1.00 95.31 304 PRO A C 1
ATOM 2398 O O . PRO A 1 304 ? -0.819 -1.317 18.352 1.00 95.31 304 PRO A O 1
ATOM 2401 N N . SER A 1 305 ? -2.112 -0.959 20.169 1.00 94.56 305 SER A N 1
ATOM 2402 C CA . SER A 1 305 ? -1.012 -0.700 21.094 1.00 94.56 305 SER A CA 1
ATOM 2403 C C . SER A 1 305 ? -0.279 -1.988 21.470 1.00 94.56 305 SER A C 1
ATOM 2405 O O . SER A 1 305 ? -0.801 -3.096 21.343 1.00 94.56 305 SER A O 1
ATOM 2407 N N . GLU A 1 306 ? 0.936 -1.848 21.999 1.00 94.00 306 GLU A N 1
ATOM 2408 C CA . GLU A 1 306 ? 1.699 -2.996 22.495 1.00 94.00 306 GLU A CA 1
ATOM 2409 C C . GLU A 1 306 ? 0.950 -3.737 23.615 1.00 94.00 306 GLU A C 1
ATOM 2411 O O . GLU A 1 306 ? 0.880 -4.961 23.598 1.00 94.00 306 GLU A O 1
ATOM 2416 N N . SER A 1 307 ? 0.313 -3.013 24.541 1.00 93.69 307 SER A N 1
ATOM 2417 C CA . SER A 1 307 ? -0.459 -3.629 25.626 1.00 93.69 307 SER A CA 1
ATOM 2418 C C . SER A 1 307 ? -1.659 -4.430 25.116 1.00 93.69 307 SER A C 1
ATOM 2420 O O . SER A 1 307 ? -1.895 -5.531 25.607 1.00 93.69 307 SER A O 1
ATOM 2422 N N . GLN A 1 308 ? -2.378 -3.924 24.108 1.00 95.44 308 GLN A N 1
ATOM 2423 C CA . GLN A 1 308 ? -3.489 -4.645 23.482 1.00 95.44 308 GLN A CA 1
ATOM 2424 C C . GLN A 1 308 ? -3.005 -5.930 22.809 1.00 95.44 308 GLN A C 1
ATOM 2426 O O . GLN A 1 308 ? -3.625 -6.978 22.966 1.00 95.44 308 GLN A O 1
ATOM 2431 N N . ILE A 1 309 ? -1.874 -5.873 22.099 1.00 95.69 309 ILE A N 1
ATOM 2432 C CA . ILE A 1 309 ? -1.311 -7.047 21.422 1.00 95.69 309 ILE A CA 1
ATOM 2433 C C . ILE A 1 309 ? -0.885 -8.106 22.444 1.00 95.69 309 ILE A C 1
ATOM 2435 O O . ILE A 1 309 ? -1.190 -9.280 22.253 1.00 95.69 309 ILE A O 1
ATOM 2439 N N . GLN A 1 310 ? -0.243 -7.711 23.546 1.00 93.62 310 GLN A N 1
ATOM 2440 C CA . GLN A 1 310 ? 0.145 -8.645 24.609 1.00 93.62 310 GLN A CA 1
ATOM 2441 C C . GLN A 1 310 ? -1.074 -9.303 25.277 1.00 93.62 310 GLN A C 1
ATOM 2443 O O . GLN A 1 310 ? -1.070 -10.513 25.495 1.00 93.62 310 GLN A O 1
ATOM 2448 N N . GLN A 1 311 ? -2.137 -8.540 25.553 1.00 93.75 311 GLN A N 1
ATOM 2449 C CA . GLN A 1 311 ? -3.388 -9.082 26.103 1.00 93.75 311 GLN A CA 1
ATOM 2450 C C . GLN A 1 311 ? -4.058 -10.078 25.149 1.00 93.75 311 GLN A C 1
ATOM 2452 O O . GLN A 1 311 ? -4.536 -11.121 25.582 1.00 93.75 311 GLN A O 1
ATOM 2457 N N . GLU A 1 312 ? -4.051 -9.786 23.850 1.00 93.50 312 GLU A N 1
ATOM 2458 C CA . GLU A 1 312 ? -4.599 -10.663 22.811 1.00 93.50 312 GLU A CA 1
ATOM 2459 C C . GLU A 1 312 ? -3.755 -11.938 22.602 1.00 93.50 312 GLU A C 1
ATOM 2461 O O . GLU A 1 312 ? -4.277 -12.980 22.202 1.00 93.50 312 GLU A O 1
ATOM 2466 N N . MET A 1 313 ? -2.444 -11.883 22.863 1.00 91.25 313 MET A N 1
ATOM 2467 C CA . MET A 1 313 ? -1.565 -13.059 22.833 1.00 91.25 313 MET A CA 1
ATOM 2468 C C . MET A 1 313 ? -1.784 -13.990 24.029 1.00 91.25 313 MET A C 1
ATOM 2470 O O . MET A 1 313 ? -1.687 -15.208 23.877 1.00 91.25 313 MET A O 1
ATOM 2474 N N . PHE A 1 314 ? -2.051 -13.418 25.204 1.00 84.56 314 PHE A N 1
ATOM 2475 C CA . PHE A 1 314 ? -2.230 -14.135 26.464 1.00 84.56 314 PHE A CA 1
ATOM 2476 C C . PHE A 1 314 ? -3.574 -13.747 27.085 1.00 84.56 314 PHE A C 1
ATOM 2478 O O . PHE A 1 314 ? -3.597 -13.009 28.077 1.00 84.56 314 PHE A O 1
ATOM 2485 N N . PRO A 1 315 ? -4.703 -14.205 26.512 1.00 69.25 315 PRO A N 1
ATOM 2486 C CA . PRO A 1 315 ? -6.002 -13.914 27.089 1.00 69.25 315 PRO A CA 1
ATOM 2487 C C . PRO A 1 315 ? -6.004 -14.451 28.517 1.00 69.25 315 PRO A C 1
ATOM 2489 O O . PRO A 1 315 ? -5.784 -15.643 28.742 1.00 69.25 315 PRO A O 1
ATOM 2492 N N . VAL A 1 316 ? -6.203 -13.562 29.492 1.00 59.06 316 VAL A N 1
ATOM 2493 C CA . VAL A 1 316 ? -6.381 -13.972 30.884 1.00 59.06 316 VAL A CA 1
ATOM 2494 C C . VAL A 1 316 ? -7.567 -14.924 30.884 1.00 59.06 316 VAL A C 1
ATOM 2496 O O . VAL A 1 316 ? -8.692 -14.506 30.604 1.00 59.06 316 VAL A O 1
ATOM 2499 N N . ILE A 1 317 ? -7.310 -16.206 31.150 1.00 54.03 317 ILE A N 1
ATOM 2500 C CA . ILE A 1 317 ? -8.362 -17.193 31.361 1.00 54.03 317 ILE A CA 1
ATOM 2501 C C . ILE A 1 317 ? -9.114 -16.697 32.591 1.00 54.03 317 ILE A C 1
ATOM 2503 O O . ILE A 1 317 ? -8.652 -16.849 33.720 1.00 54.03 317 ILE A O 1
ATOM 2507 N N . LYS A 1 318 ? -10.247 -16.026 32.375 1.00 45.94 318 LYS A N 1
ATOM 2508 C CA . LYS A 1 318 ? -11.206 -15.783 33.443 1.00 45.94 318 LYS A CA 1
ATOM 2509 C C . LYS A 1 318 ? -11.819 -17.137 33.753 1.00 45.94 318 LYS A C 1
ATOM 2511 O O . LYS A 1 318 ? -12.788 -17.544 33.122 1.00 45.94 318 LYS A O 1
ATOM 2516 N N . THR A 1 319 ? -11.194 -17.858 34.676 1.00 39.56 319 THR A N 1
ATOM 2517 C CA . THR A 1 319 ? -11.789 -19.021 35.318 1.00 39.56 319 THR A CA 1
ATOM 2518 C C . THR A 1 319 ? -13.074 -18.526 35.970 1.00 39.56 319 THR A C 1
ATOM 2520 O O . THR A 1 319 ? -13.025 -17.720 36.899 1.00 39.56 319 THR A O 1
ATOM 2523 N N . ALA A 1 320 ? -14.220 -18.913 35.409 1.00 43.06 320 ALA A N 1
ATOM 2524 C CA . ALA A 1 320 ? -15.498 -18.734 36.075 1.00 43.06 320 ALA A CA 1
ATOM 2525 C C . ALA A 1 320 ? -15.425 -19.509 37.398 1.00 43.06 320 ALA A C 1
ATOM 2527 O O . ALA A 1 320 ? -15.113 -20.702 37.389 1.00 43.06 320 ALA A O 1
ATOM 2528 N N . ILE A 1 321 ? -15.603 -18.787 38.504 1.00 44.16 321 ILE A N 1
ATOM 2529 C CA . ILE A 1 321 ? -15.843 -19.352 39.837 1.00 44.16 321 ILE A CA 1
ATOM 2530 C C . ILE A 1 321 ? -17.306 -19.778 39.891 1.00 44.16 321 ILE A C 1
ATOM 2532 O O . ILE A 1 321 ? -18.143 -18.981 39.403 1.00 44.16 321 ILE A O 1
#

Radius of gyration: 26.78 Å; chains: 1; bounding box: 83×64×84 Å